Protein AF-A0A5B0KML5-F1 (afdb_monomer_lite)

Radius of gyration: 20.7 Å; chains: 1; bounding box: 54×47×55 Å

Organism: NCBI:txid2970906

Structure (mmCIF, N/CA/C/O backbone):
data_AF-A0A5B0KML5-F1
#
_entry.id   AF-A0A5B0KML5-F1
#
loop_
_atom_site.group_PDB
_atom_site.id
_atom_site.type_symbol
_atom_site.label_atom_id
_atom_site.label_alt_id
_atom_site.label_comp_id
_atom_site.label_asym_id
_atom_site.label_entity_id
_atom_site.label_seq_id
_atom_site.pdbx_PDB_ins_code
_atom_site.Cartn_x
_atom_site.Cartn_y
_atom_site.Cartn_z
_atom_site.occupancy
_atom_site.B_iso_or_equiv
_atom_site.auth_seq_id
_atom_site.auth_comp_id
_atom_site.auth_asym_id
_atom_site.auth_atom_id
_atom_site.pdbx_PDB_model_num
ATOM 1 N N . MET A 1 1 ? -20.543 -24.651 23.761 1.00 37.28 1 MET A N 1
ATOM 2 C CA . MET A 1 1 ? -19.875 -23.342 23.926 1.00 37.28 1 MET A CA 1
ATOM 3 C C . MET A 1 1 ? -19.130 -23.051 22.636 1.00 37.28 1 MET A C 1
ATOM 5 O O . MET A 1 1 ? -18.235 -23.812 22.298 1.00 37.28 1 MET A O 1
ATOM 9 N N . ALA A 1 2 ? -19.568 -22.057 21.861 1.00 40.53 2 ALA A N 1
ATOM 10 C CA . ALA A 1 2 ? -18.902 -21.691 20.613 1.00 40.53 2 ALA A CA 1
ATOM 11 C C . ALA A 1 2 ? -17.553 -21.029 20.936 1.00 40.53 2 ALA A C 1
ATOM 13 O O . ALA A 1 2 ? -17.495 -20.119 21.763 1.00 40.53 2 ALA A O 1
ATOM 14 N N . HIS A 1 3 ? -16.467 -21.515 20.333 1.00 40.78 3 HIS A N 1
ATOM 15 C CA . HIS A 1 3 ? -15.157 -20.874 20.441 1.00 40.78 3 HIS A CA 1
ATOM 16 C C . HIS A 1 3 ? -15.230 -19.448 19.874 1.00 40.78 3 HIS A C 1
ATOM 18 O O . HIS A 1 3 ? -15.870 -19.264 18.837 1.00 40.78 3 HIS A O 1
ATOM 24 N N . PRO A 1 4 ? -14.571 -18.446 20.489 1.00 51.06 4 PRO A N 1
ATOM 25 C CA . PRO A 1 4 ? -14.492 -17.124 19.887 1.00 51.06 4 PRO A CA 1
ATOM 26 C C . PRO A 1 4 ? -13.770 -17.253 18.544 1.00 51.06 4 PRO A C 1
ATOM 28 O O . PRO A 1 4 ? -12.600 -17.644 18.482 1.00 51.06 4 PRO A O 1
ATOM 31 N N . SER A 1 5 ? -14.492 -16.970 17.461 1.00 60.72 5 SER A N 1
ATOM 32 C CA . SER A 1 5 ? -13.927 -16.866 16.122 1.00 60.72 5 SER A CA 1
ATOM 33 C C . SER A 1 5 ? -12.785 -15.854 16.158 1.00 60.72 5 SER A C 1
ATOM 35 O O . SER A 1 5 ? -12.949 -14.735 16.649 1.00 60.72 5 SER A O 1
ATOM 37 N N . LYS A 1 6 ? -11.604 -16.249 15.673 1.00 71.31 6 LYS A N 1
ATOM 38 C CA . LYS A 1 6 ? -10.467 -15.332 15.540 1.00 71.31 6 LYS A CA 1
ATOM 39 C C . LYS A 1 6 ? -10.896 -14.131 14.690 1.00 71.31 6 LYS A C 1
ATOM 41 O O . LYS A 1 6 ? -11.490 -14.323 13.633 1.00 71.31 6 LYS A O 1
ATOM 46 N N . ILE A 1 7 ? -10.570 -12.921 15.148 1.00 73.94 7 ILE A N 1
ATOM 47 C CA . ILE A 1 7 ? -10.765 -11.675 14.390 1.00 73.94 7 ILE A CA 1
ATOM 48 C C . ILE A 1 7 ? -10.106 -11.832 13.012 1.00 73.94 7 ILE A C 1
ATOM 50 O O . ILE A 1 7 ? -8.950 -12.265 12.930 1.00 73.94 7 ILE A O 1
ATOM 54 N N . SER A 1 8 ? -10.820 -11.486 11.940 1.00 82.12 8 SER A N 1
ATOM 55 C CA . SER A 1 8 ? -10.286 -11.571 10.578 1.00 82.12 8 SER A CA 1
ATOM 56 C C . SER A 1 8 ? -9.145 -10.566 10.358 1.00 82.12 8 SER A C 1
ATOM 58 O O . SER A 1 8 ? -9.008 -9.567 11.073 1.00 82.12 8 SER A O 1
ATOM 60 N N . ALA A 1 9 ? -8.300 -10.801 9.349 1.00 78.44 9 ALA A N 1
ATOM 61 C CA . ALA A 1 9 ? -7.219 -9.869 9.015 1.00 78.44 9 ALA A CA 1
ATOM 62 C C . ALA A 1 9 ? -7.751 -8.465 8.668 1.00 78.44 9 ALA A C 1
ATOM 64 O O . ALA A 1 9 ? -7.142 -7.463 9.043 1.00 78.44 9 ALA A O 1
ATOM 65 N N . GLU A 1 10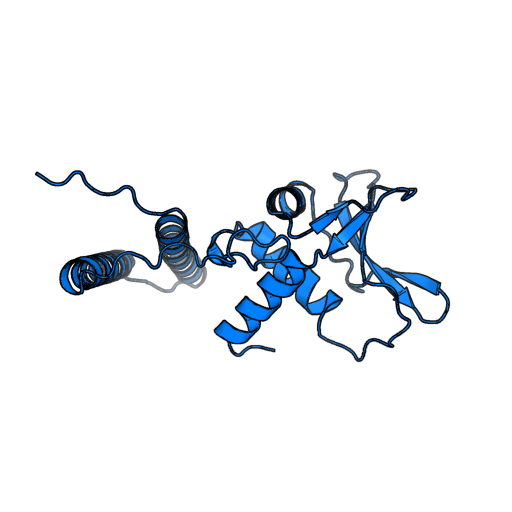 ? -8.908 -8.397 8.011 1.00 79.56 10 GLU A N 1
ATOM 66 C CA . GLU A 1 10 ? -9.571 -7.150 7.625 1.00 79.56 10 GLU A CA 1
ATOM 67 C C . GLU A 1 10 ? -10.144 -6.410 8.832 1.00 79.56 10 GLU A C 1
ATOM 69 O O . GLU A 1 10 ? -9.898 -5.215 8.993 1.00 79.56 10 GLU A O 1
ATOM 74 N N . GLN A 1 11 ? -10.814 -7.122 9.742 1.00 78.81 11 GLN A N 1
ATOM 75 C CA . GLN A 1 11 ? -11.299 -6.550 10.999 1.00 78.81 11 GLN A CA 1
ATOM 76 C C . GLN A 1 11 ? -10.138 -6.025 11.849 1.00 78.81 11 GLN A C 1
ATOM 78 O O . GLN A 1 11 ? -10.197 -4.922 12.395 1.00 78.81 11 GLN A O 1
ATOM 83 N N . SER A 1 12 ? -9.035 -6.776 11.920 1.00 81.50 12 SER A N 1
ATOM 84 C CA . SER A 1 12 ? -7.830 -6.323 12.613 1.00 81.50 12 SER A CA 1
ATOM 85 C C . SER A 1 12 ? -7.212 -5.089 11.946 1.00 81.50 12 SER A C 1
ATOM 87 O O . SER A 1 12 ? -6.737 -4.194 12.650 1.00 81.50 12 SER A O 1
ATOM 89 N N . ALA A 1 13 ? -7.212 -5.013 10.614 1.00 81.38 13 ALA A N 1
ATOM 90 C CA . ALA A 1 13 ? -6.727 -3.850 9.879 1.00 81.38 13 ALA A CA 1
ATOM 91 C C . ALA A 1 13 ? -7.602 -2.611 10.128 1.00 81.38 13 ALA A C 1
ATOM 93 O O . ALA A 1 13 ? -7.061 -1.559 10.472 1.00 81.38 13 ALA A O 1
ATOM 94 N N . ALA A 1 14 ? -8.927 -2.749 10.058 1.00 82.94 14 ALA A N 1
ATOM 95 C CA . ALA A 1 14 ? -9.876 -1.679 10.363 1.00 82.94 14 ALA A CA 1
ATOM 96 C C . ALA A 1 14 ? -9.708 -1.159 11.799 1.00 82.94 14 ALA A C 1
ATOM 98 O O . ALA A 1 14 ? -9.597 0.047 12.019 1.00 82.94 14 ALA A O 1
ATOM 99 N N . PHE A 1 15 ? -9.581 -2.062 12.777 1.00 85.12 15 PHE A N 1
ATOM 100 C CA . PHE A 1 15 ? -9.329 -1.688 14.169 1.00 85.12 15 PHE A CA 1
ATOM 101 C C . PHE A 1 15 ? -8.033 -0.877 14.332 1.00 85.12 15 PHE A C 1
ATOM 103 O O . PHE A 1 15 ? -7.997 0.124 15.050 1.00 85.12 15 PHE A O 1
ATOM 110 N N . ARG A 1 16 ? -6.959 -1.275 13.637 1.00 86.00 16 ARG A N 1
ATOM 111 C CA . ARG A 1 16 ? -5.680 -0.547 13.666 1.00 86.00 16 ARG A CA 1
ATOM 112 C C . ARG A 1 16 ? -5.784 0.848 13.053 1.00 86.00 16 ARG A C 1
ATOM 114 O O . ARG A 1 16 ? -5.071 1.732 13.521 1.00 86.00 16 ARG A O 1
ATOM 121 N N . GLU A 1 17 ? -6.619 1.057 12.037 1.00 86.25 17 GLU A N 1
ATOM 122 C CA . GLU A 1 17 ? -6.845 2.399 11.483 1.00 86.25 17 GLU A CA 1
ATOM 123 C C . GLU A 1 17 ? -7.571 3.308 12.469 1.00 86.25 17 GLU A C 1
ATOM 125 O O . GLU A 1 17 ? -7.094 4.410 12.719 1.00 86.25 17 GLU A O 1
ATOM 130 N N . ILE A 1 18 ? -8.627 2.820 13.127 1.00 87.56 18 ILE A N 1
ATOM 131 C CA . ILE A 1 18 ? -9.330 3.585 14.171 1.00 87.56 18 ILE A CA 1
ATOM 132 C C . ILE A 1 18 ? -8.354 3.986 15.286 1.00 87.56 18 ILE A C 1
ATOM 134 O O . ILE A 1 18 ? -8.312 5.139 15.713 1.00 87.56 18 ILE A O 1
ATOM 138 N N . ALA A 1 19 ? -7.514 3.050 15.738 1.00 87.75 19 ALA A N 1
ATOM 139 C CA . ALA A 1 19 ? -6.506 3.337 16.754 1.00 87.75 19 ALA A CA 1
ATOM 140 C C . ALA A 1 19 ? -5.486 4.395 16.290 1.00 87.75 19 ALA A C 1
ATOM 142 O O . ALA A 1 19 ? -5.094 5.264 17.072 1.00 87.75 19 ALA A O 1
ATOM 143 N N . ARG A 1 20 ? -5.049 4.342 15.024 1.00 86.44 20 ARG A N 1
ATOM 144 C CA . ARG A 1 20 ? -4.134 5.341 14.454 1.00 86.44 20 ARG A CA 1
ATOM 145 C C . ARG A 1 20 ? -4.774 6.712 14.367 1.00 86.44 20 ARG A C 1
ATOM 147 O O . ARG A 1 20 ? -4.122 7.672 14.764 1.00 86.44 20 ARG A O 1
ATOM 154 N N . GLU A 1 21 ? -6.006 6.793 13.881 1.00 88.69 21 GLU A N 1
ATOM 155 C CA . GLU A 1 21 ? -6.756 8.042 13.769 1.00 88.69 21 GLU A CA 1
ATOM 156 C C . GLU A 1 21 ? -6.867 8.715 15.138 1.00 88.69 21 GLU A C 1
ATOM 158 O O . GLU A 1 21 ? -6.429 9.850 15.297 1.00 88.69 21 GLU A O 1
ATOM 163 N N . LEU A 1 22 ? -7.298 7.972 16.165 1.00 89.75 22 LEU A N 1
ATOM 164 C CA . LEU A 1 22 ? -7.383 8.474 17.539 1.00 89.75 22 LEU A CA 1
ATOM 165 C C . LEU A 1 22 ? -6.056 9.076 18.025 1.00 89.75 22 LEU A C 1
ATOM 167 O O . LEU A 1 22 ? -6.030 10.196 18.538 1.00 89.75 22 LEU A O 1
ATOM 171 N N . VAL A 1 23 ? -4.944 8.353 17.852 1.00 89.50 23 VAL A N 1
ATOM 172 C CA . VAL A 1 23 ? -3.614 8.815 18.284 1.00 89.50 23 VAL A CA 1
ATOM 173 C C . VAL A 1 23 ? -3.130 10.009 17.458 1.00 89.50 23 VAL A C 1
ATOM 175 O O . VAL A 1 23 ? -2.500 10.916 18.003 1.00 89.50 23 VAL A O 1
ATOM 178 N N . GLN A 1 24 ? -3.388 10.029 16.149 1.00 88.56 24 GLN A N 1
ATOM 179 C CA . GLN A 1 24 ? -3.019 11.150 15.286 1.00 88.56 24 GLN A CA 1
ATOM 180 C C . GLN A 1 24 ? -3.793 12.414 15.660 1.00 88.56 24 GLN A C 1
ATOM 182 O O . GLN A 1 24 ? -3.176 13.471 15.805 1.00 88.56 24 GLN A O 1
ATOM 187 N N . THR A 1 25 ? -5.104 12.305 15.878 1.00 88.25 25 THR A N 1
ATOM 188 C CA . THR A 1 25 ? -5.952 13.419 16.308 1.00 88.25 25 THR A CA 1
ATOM 189 C C . THR A 1 25 ? -5.506 13.964 17.665 1.00 88.25 25 THR A C 1
ATOM 191 O O . THR A 1 25 ? -5.346 15.176 17.794 1.00 88.25 25 THR A O 1
ATOM 194 N N . ASP A 1 26 ? -5.211 13.101 18.646 1.00 89.00 26 ASP A N 1
ATOM 195 C CA . ASP A 1 26 ? -4.697 13.524 19.960 1.00 89.00 26 ASP A CA 1
ATOM 196 C C . ASP A 1 26 ? -3.349 14.249 19.839 1.00 89.00 26 ASP A C 1
ATOM 198 O O . ASP A 1 26 ? -3.189 15.360 20.351 1.00 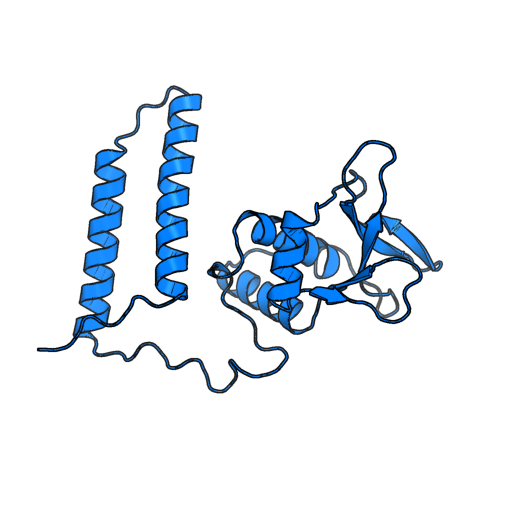89.00 26 ASP A O 1
ATOM 202 N N . ARG A 1 27 ? -2.394 13.690 19.083 1.00 88.19 27 ARG A N 1
ATOM 203 C CA . ARG A 1 27 ? -1.095 14.342 18.835 1.00 88.19 27 ARG A CA 1
ATOM 204 C C . ARG A 1 27 ? -1.254 15.701 18.161 1.00 88.19 27 ARG A C 1
ATOM 206 O O . ARG A 1 27 ? -0.576 16.654 18.545 1.00 88.19 27 ARG A O 1
ATOM 213 N N . TRP A 1 28 ? -2.126 15.795 17.159 1.00 89.94 28 TRP A N 1
ATOM 214 C CA . TRP A 1 28 ? -2.394 17.041 16.450 1.00 89.94 28 TRP A CA 1
ATOM 215 C C . TRP A 1 28 ? -3.040 18.078 17.373 1.00 89.94 28 TRP A C 1
ATOM 217 O O . TRP A 1 28 ? -2.603 19.226 17.396 1.00 89.94 28 TRP A O 1
ATOM 227 N N . ASN A 1 29 ? -4.020 17.686 18.187 1.00 89.25 29 ASN A N 1
ATOM 228 C CA . ASN A 1 29 ? -4.672 18.586 19.135 1.00 89.25 29 ASN A CA 1
ATOM 229 C C . ASN A 1 29 ? -3.691 19.116 20.184 1.00 89.25 29 ASN A C 1
ATOM 231 O O . ASN A 1 29 ? -3.601 20.331 20.356 1.00 89.25 29 ASN A O 1
ATOM 235 N N . ARG A 1 30 ? -2.865 18.246 20.781 1.00 86.69 30 ARG A N 1
ATOM 236 C CA . ARG A 1 30 ? -1.812 18.660 21.725 1.00 86.69 30 ARG A CA 1
ATOM 237 C C . ARG A 1 30 ? -0.823 19.634 21.099 1.00 86.69 30 ARG A C 1
ATOM 239 O O . ARG A 1 30 ? -0.505 20.651 21.707 1.00 86.69 30 ARG A O 1
ATOM 246 N N . LYS A 1 31 ? -0.369 19.358 19.871 1.00 90.31 31 LYS A N 1
ATOM 247 C CA . LYS A 1 31 ? 0.544 20.247 19.136 1.00 90.31 31 LYS A CA 1
ATOM 248 C C . LYS A 1 31 ? -0.058 21.638 18.911 1.00 90.31 31 LYS A C 1
ATOM 250 O O . LYS A 1 31 ? 0.675 22.618 18.917 1.00 90.31 31 LYS A O 1
ATOM 255 N N . ASN A 1 32 ? -1.373 21.721 18.726 1.00 91.62 32 ASN A N 1
ATOM 256 C CA . ASN A 1 32 ? -2.088 22.971 18.471 1.00 91.62 32 ASN A CA 1
ATOM 257 C C . ASN A 1 32 ? -2.735 23.576 19.732 1.00 91.62 32 ASN A C 1
ATOM 259 O O . ASN A 1 32 ? -3.612 24.428 19.610 1.00 91.62 32 ASN A O 1
ATOM 263 N N . GLY A 1 33 ? -2.352 23.125 20.934 1.00 87.75 33 GLY A N 1
ATOM 264 C CA . GLY A 1 33 ? -2.877 23.648 22.201 1.00 87.75 33 GLY A CA 1
ATOM 265 C C . GLY A 1 33 ? -4.370 23.384 22.434 1.00 87.75 33 GLY A C 1
ATOM 266 O O . GLY A 1 33 ? -4.979 24.012 23.296 1.00 87.75 33 GLY A O 1
ATOM 267 N N . LYS A 1 34 ? -4.979 22.472 21.671 1.00 86.81 34 LYS A N 1
ATOM 268 C CA . LYS A 1 34 ? -6.383 22.088 21.827 1.00 86.81 34 LYS A CA 1
ATOM 269 C C . LYS A 1 34 ? -6.490 20.968 22.850 1.00 86.81 34 LYS A C 1
ATOM 271 O O . LYS A 1 34 ? -5.810 19.949 22.737 1.00 86.81 34 LYS A O 1
ATOM 276 N N . ASN A 1 35 ? -7.379 21.142 23.823 1.00 79.06 35 ASN A N 1
ATOM 277 C CA . ASN A 1 35 ? -7.733 20.067 24.738 1.00 79.06 35 ASN A CA 1
ATOM 278 C C . ASN A 1 35 ? -8.735 19.125 24.054 1.00 79.06 35 ASN A C 1
ATOM 280 O O . ASN A 1 35 ? -9.722 19.584 23.478 1.00 79.06 35 ASN A O 1
ATOM 284 N N . GLN A 1 36 ? -8.480 17.820 24.107 1.00 78.31 36 GLN A N 1
ATOM 285 C CA . GLN A 1 36 ? -9.371 16.795 23.572 1.00 78.31 36 GLN A CA 1
ATOM 286 C C . GLN A 1 36 ? -9.732 15.808 24.677 1.00 78.31 36 GLN A C 1
ATOM 288 O O . GLN A 1 36 ? -8.862 15.305 25.385 1.00 78.31 36 GLN A O 1
ATOM 293 N N . ASP A 1 37 ? -11.013 15.450 24.752 1.00 87.19 37 ASP A N 1
ATOM 294 C CA . ASP A 1 37 ? -11.473 14.297 25.524 1.00 87.19 37 ASP A CA 1
ATOM 295 C C . ASP A 1 37 ? -11.084 12.987 24.811 1.00 87.19 37 ASP A C 1
ATOM 297 O O . ASP A 1 37 ? -11.868 12.371 24.078 1.00 87.19 37 ASP A O 1
ATOM 301 N N . PHE A 1 38 ? -9.819 12.595 24.974 1.00 87.19 38 PHE A N 1
ATOM 302 C CA . PHE A 1 38 ? -9.271 11.370 24.392 1.00 87.19 38 PHE A CA 1
ATOM 303 C C . PHE A 1 38 ? -9.924 10.117 24.992 1.00 87.19 38 PHE A C 1
ATOM 305 O O . PHE A 1 38 ? -10.229 9.172 24.265 1.00 87.19 38 PHE A O 1
ATOM 312 N N . ALA A 1 39 ? -10.217 10.132 26.296 1.00 88.06 39 ALA A N 1
ATOM 313 C CA . ALA A 1 39 ? -10.893 9.031 26.978 1.00 88.06 39 ALA A CA 1
ATOM 314 C C . ALA A 1 39 ? -12.303 8.798 26.410 1.00 88.06 39 ALA A C 1
ATOM 316 O O . ALA A 1 39 ? -12.664 7.664 26.084 1.00 88.06 39 ALA A O 1
ATOM 317 N N . GLY A 1 40 ? -13.078 9.863 26.192 1.00 88.81 40 GLY A N 1
ATOM 318 C CA . GLY A 1 40 ? -14.377 9.774 25.534 1.00 88.81 40 GLY A CA 1
ATOM 319 C C . GLY A 1 40 ? -14.286 9.330 24.075 1.00 88.81 40 GLY A C 1
ATOM 320 O O . GLY A 1 40 ? -15.179 8.627 23.602 1.00 88.81 40 GLY A O 1
ATOM 321 N N . ALA A 1 41 ? -13.212 9.674 23.358 1.00 89.00 41 ALA A N 1
ATOM 322 C CA . ALA A 1 41 ? -12.981 9.186 21.997 1.00 89.00 41 ALA A CA 1
ATOM 323 C C . ALA A 1 41 ? -12.713 7.670 21.963 1.00 89.00 41 ALA A C 1
ATOM 325 O O . ALA A 1 41 ? -13.299 6.973 21.134 1.00 89.00 41 ALA A O 1
ATOM 326 N N . ILE A 1 42 ? -11.926 7.148 22.911 1.00 90.50 42 ILE A N 1
ATOM 327 C CA . ILE A 1 42 ? -11.737 5.700 23.097 1.00 90.50 42 ILE A CA 1
ATOM 328 C C . ILE A 1 42 ? -13.070 5.025 23.430 1.00 90.50 42 ILE A C 1
ATOM 330 O O . ILE A 1 42 ? -13.423 4.041 22.782 1.00 90.50 42 ILE A O 1
ATOM 334 N N . ARG A 1 43 ? -13.839 5.557 24.392 1.00 92.69 43 ARG A N 1
ATOM 335 C CA . ARG A 1 43 ? -15.149 4.996 24.769 1.00 92.69 43 ARG A CA 1
ATOM 336 C C . ARG A 1 43 ? -16.072 4.871 23.556 1.00 92.69 43 ARG A C 1
ATOM 338 O O . ARG A 1 43 ? -16.611 3.797 23.317 1.00 92.69 43 ARG A O 1
ATOM 345 N N . ARG A 1 44 ? -16.205 5.937 22.758 1.00 90.25 44 ARG A N 1
ATOM 346 C CA . ARG A 1 44 ? -17.030 5.934 21.536 1.00 90.25 44 ARG A CA 1
ATOM 347 C C . ARG A 1 44 ? -16.554 4.900 20.513 1.00 90.25 44 ARG A C 1
ATOM 349 O O . ARG A 1 44 ? -17.380 4.234 19.896 1.00 90.25 44 ARG A O 1
ATOM 356 N N . ALA A 1 45 ? -15.240 4.747 20.338 1.00 89.75 45 ALA A N 1
ATOM 357 C CA . ALA A 1 45 ? -14.683 3.738 19.438 1.00 89.75 45 ALA A CA 1
ATOM 358 C C . ALA A 1 45 ? -15.001 2.306 19.909 1.00 89.75 45 ALA A C 1
ATOM 360 O O . ALA A 1 45 ? -15.382 1.467 19.093 1.00 89.75 45 ALA A O 1
ATOM 361 N N . LEU A 1 46 ? -14.906 2.043 21.217 1.00 89.00 46 LEU A N 1
ATOM 362 C CA . LEU A 1 46 ? -15.267 0.752 21.812 1.00 89.00 46 LEU A CA 1
ATOM 363 C C . LEU A 1 46 ? -16.769 0.462 21.695 1.00 89.00 46 LEU A C 1
ATOM 365 O O . LEU A 1 46 ? -17.142 -0.640 21.301 1.00 89.00 46 LEU A O 1
ATOM 369 N N . GLU A 1 47 ? -17.628 1.445 21.973 1.00 90.06 47 GLU A N 1
ATOM 370 C CA . GLU A 1 47 ? -19.083 1.318 21.812 1.00 90.06 47 GLU A CA 1
ATOM 371 C C . GLU A 1 47 ? -19.461 0.999 20.367 1.00 90.06 47 GLU A C 1
ATOM 373 O O . GLU A 1 47 ? -20.244 0.083 20.121 1.00 90.06 47 GLU A O 1
ATOM 378 N N . LYS A 1 48 ? -18.855 1.698 19.401 1.00 86.38 48 LYS A N 1
ATOM 379 C CA . LYS A 1 48 ? -19.078 1.435 17.977 1.00 86.38 48 LYS A CA 1
ATOM 380 C C . LYS A 1 48 ? -18.656 0.015 17.592 1.00 86.38 48 LYS A C 1
ATOM 382 O O . LYS A 1 48 ? -19.412 -0.667 16.910 1.00 86.38 48 LYS A O 1
ATOM 387 N N . ALA A 1 49 ? -17.486 -0.440 18.045 1.00 84.25 49 ALA A N 1
ATOM 388 C CA . ALA A 1 49 ? -17.004 -1.796 17.775 1.00 84.25 49 ALA A CA 1
ATOM 389 C C . ALA A 1 49 ? -17.913 -2.874 18.391 1.00 84.25 49 ALA A C 1
ATOM 391 O O . ALA A 1 49 ? -18.189 -3.886 17.750 1.00 84.25 49 ALA A O 1
ATOM 392 N N . TYR A 1 50 ? -18.416 -2.642 19.606 1.00 82.88 50 TYR A N 1
ATOM 393 C CA . TYR A 1 50 ? -19.356 -3.542 20.270 1.00 82.88 50 TYR A CA 1
ATOM 394 C C . TYR A 1 50 ? -20.695 -3.632 19.531 1.00 82.88 50 TYR A C 1
ATOM 396 O O . TYR A 1 50 ? -21.200 -4.730 19.306 1.00 82.88 50 TYR A O 1
ATOM 404 N N . LEU A 1 51 ? -21.264 -2.490 19.128 1.00 84.38 51 LEU A N 1
ATOM 405 C CA . LEU A 1 51 ? -22.517 -2.455 18.371 1.00 84.38 51 LEU A CA 1
ATOM 406 C C . LEU A 1 51 ? -22.380 -3.156 17.017 1.00 84.38 51 LEU A C 1
ATOM 408 O O . LEU A 1 51 ? -23.269 -3.924 16.661 1.00 84.38 51 LEU A O 1
ATOM 412 N N . LEU A 1 52 ? -21.257 -2.951 16.321 1.00 78.38 52 LEU A N 1
ATOM 413 C CA . LEU A 1 52 ? -20.960 -3.621 15.055 1.00 78.38 52 LEU A CA 1
ATOM 414 C C . LEU A 1 52 ? -20.911 -5.147 15.234 1.00 78.38 52 LEU A C 1
ATOM 416 O O . LEU A 1 52 ? -21.651 -5.868 14.579 1.00 78.38 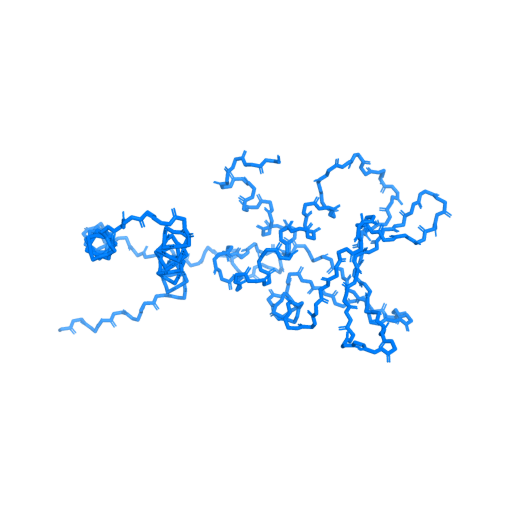52 LEU A O 1
ATOM 420 N N . GLY A 1 53 ? -20.125 -5.640 16.198 1.00 74.06 53 GLY A N 1
ATOM 421 C CA . GLY A 1 53 ? -20.032 -7.081 16.459 1.00 74.06 53 GLY A CA 1
ATOM 422 C C . GLY A 1 53 ? -21.351 -7.702 16.936 1.00 74.06 53 GLY A C 1
ATOM 423 O O . GLY A 1 53 ? -21.629 -8.869 16.665 1.00 74.06 53 GLY A O 1
ATOM 424 N N . ARG A 1 54 ? -22.196 -6.926 17.627 1.00 77.00 54 ARG A N 1
ATOM 425 C CA . ARG A 1 54 ? -23.541 -7.360 18.020 1.00 77.00 54 ARG A CA 1
ATOM 426 C C . ARG A 1 54 ? -24.486 -7.450 16.820 1.00 77.00 54 ARG A C 1
ATOM 428 O O . ARG A 1 54 ? -25.276 -8.387 16.783 1.00 77.00 54 ARG A O 1
ATOM 435 N N . GLN A 1 55 ? -24.427 -6.505 15.881 1.00 74.75 55 GLN A N 1
ATOM 436 C CA . GLN A 1 55 ? -25.196 -6.560 14.632 1.00 74.75 55 GLN A CA 1
ATOM 437 C C . GLN A 1 55 ? -24.781 -7.774 13.796 1.00 74.75 55 GLN A C 1
ATOM 439 O O . GLN A 1 55 ? -25.638 -8.587 13.465 1.00 74.75 55 GLN A O 1
ATOM 444 N N . ASP A 1 56 ? -23.475 -7.989 13.611 1.00 68.00 56 ASP A N 1
ATOM 445 C CA . ASP A 1 56 ? -22.935 -9.147 12.884 1.00 68.00 56 ASP A CA 1
ATOM 446 C C . ASP A 1 56 ? -23.407 -10.487 13.490 1.00 68.00 56 ASP A C 1
ATOM 448 O O . ASP A 1 56 ? -23.734 -11.434 12.775 1.00 68.00 56 ASP A O 1
ATOM 452 N N . SER A 1 57 ? -23.494 -10.568 14.824 1.00 67.62 57 SER A N 1
ATOM 453 C CA . SER A 1 57 ? -23.988 -11.759 15.529 1.00 67.62 57 SER A CA 1
ATOM 454 C C . SER A 1 57 ? -25.508 -11.956 15.447 1.00 67.62 57 SER A C 1
ATOM 456 O O . SER A 1 57 ? -25.962 -13.086 15.629 1.00 67.62 57 SER A O 1
ATOM 458 N N . LEU A 1 58 ? -26.293 -10.891 15.259 1.00 66.69 58 LEU A N 1
ATOM 459 C CA . LEU A 1 58 ? -27.760 -10.941 15.195 1.00 66.69 58 LEU A CA 1
ATOM 460 C C . LEU A 1 58 ? -28.256 -11.230 13.781 1.00 66.69 58 LEU A C 1
ATOM 462 O O . LEU A 1 58 ? -29.194 -12.007 13.618 1.00 66.69 58 LEU A O 1
ATOM 466 N N . ASP A 1 59 ? -27.602 -10.654 12.777 1.00 63.66 59 ASP A N 1
ATOM 467 C CA . ASP A 1 59 ? -27.966 -10.847 11.375 1.00 63.66 59 ASP A CA 1
ATOM 468 C C . ASP A 1 59 ? -27.586 -12.242 10.868 1.00 63.66 59 ASP A C 1
ATOM 470 O O . ASP A 1 59 ? -27.970 -12.624 9.764 1.00 63.66 59 ASP A O 1
ATOM 474 N N . GLY A 1 60 ? -26.821 -13.014 11.654 1.00 51.38 60 GLY A N 1
ATOM 475 C CA . GLY A 1 60 ? -26.379 -14.364 11.303 1.00 51.38 60 GLY A CA 1
ATOM 476 C C . GLY A 1 60 ? -25.578 -14.415 10.004 1.00 51.38 60 GLY A C 1
ATOM 477 O O . GLY A 1 60 ? -25.306 -15.511 9.517 1.00 51.38 60 GLY A O 1
ATOM 478 N N . SER A 1 61 ? -25.224 -13.250 9.446 1.00 48.47 61 SER A N 1
ATOM 479 C CA . SER A 1 61 ? -24.522 -13.121 8.185 1.00 48.47 61 SER A CA 1
ATOM 480 C C . SER A 1 61 ? -23.180 -13.805 8.367 1.00 48.47 61 SER A C 1
ATOM 482 O O . SER A 1 61 ? -22.333 -13.307 9.118 1.00 48.47 61 SER A O 1
ATOM 484 N N . PRO A 1 62 ? -22.952 -14.954 7.706 1.00 49.62 62 PRO A N 1
ATOM 485 C CA . PRO A 1 62 ? -21.595 -15.414 7.524 1.00 49.62 62 PRO A CA 1
ATOM 486 C C . PRO A 1 62 ? -20.876 -14.228 6.896 1.00 49.62 62 PRO A C 1
ATOM 488 O O . PRO A 1 62 ? -21.390 -13.657 5.929 1.00 49.62 62 PRO A O 1
ATOM 491 N N . HIS A 1 63 ? -19.730 -13.826 7.455 1.00 50.78 63 HIS A N 1
ATOM 492 C CA . HIS A 1 63 ? -18.818 -12.953 6.722 1.00 50.78 63 HIS A CA 1
ATOM 493 C C . HIS A 1 63 ? -18.812 -13.438 5.277 1.00 50.78 63 HIS A C 1
ATOM 495 O O . HIS A 1 63 ? -18.632 -14.653 5.108 1.00 50.78 63 HIS A O 1
ATOM 501 N N . PRO A 1 64 ? -19.085 -12.568 4.281 1.00 47.03 64 PRO A N 1
ATOM 502 C CA . PRO A 1 64 ? -19.124 -13.008 2.902 1.00 47.03 64 PRO A CA 1
ATOM 503 C C . PRO A 1 64 ? -17.842 -13.795 2.689 1.00 47.03 64 PRO A C 1
ATOM 505 O O . PRO A 1 64 ? -16.742 -13.280 2.918 1.00 47.03 64 PRO A O 1
ATOM 508 N N . ALA A 1 65 ? -17.998 -15.094 2.410 1.00 45.72 65 ALA A N 1
ATOM 509 C CA . ALA A 1 65 ? -16.865 -15.921 2.054 1.00 45.72 65 ALA A CA 1
ATOM 510 C C . ALA A 1 65 ? -16.130 -15.144 0.958 1.00 45.72 65 ALA A C 1
ATOM 512 O O . ALA A 1 65 ? -16.821 -14.545 0.123 1.00 45.72 65 ALA A O 1
ATOM 513 N N . PRO A 1 66 ? -14.784 -15.068 0.997 1.00 48.19 66 PRO A N 1
ATOM 514 C CA . PRO A 1 66 ? -14.041 -14.326 -0.012 1.00 48.19 66 PRO A CA 1
ATOM 515 C C . PRO A 1 66 ? -14.621 -14.709 -1.366 1.00 48.19 66 PRO A C 1
ATOM 517 O O . PRO A 1 66 ? -14.734 -15.905 -1.652 1.00 48.19 66 PRO A O 1
ATOM 520 N N . GLU A 1 67 ? -15.110 -13.706 -2.106 1.00 49.69 67 GLU A N 1
ATOM 521 C CA . GLU A 1 67 ? -15.802 -13.925 -3.374 1.00 49.69 67 GLU A CA 1
ATOM 522 C C . GLU A 1 67 ? -15.011 -14.955 -4.190 1.00 49.69 67 GLU A C 1
ATOM 524 O O . GLU A 1 67 ? -13.779 -14.923 -4.150 1.00 49.69 67 GLU A O 1
ATOM 529 N N . PRO A 1 68 ? -15.649 -15.864 -4.944 1.00 50.44 68 PRO A N 1
ATOM 530 C CA . PRO A 1 68 ? -14.946 -16.915 -5.691 1.00 50.44 68 PRO A CA 1
ATOM 531 C C . PRO A 1 68 ? -13.825 -16.380 -6.610 1.00 50.44 68 PRO A C 1
ATOM 533 O O . PRO A 1 68 ? -12.904 -17.112 -6.967 1.00 50.44 68 PRO A O 1
ATOM 536 N N . ASN A 1 69 ? -13.846 -15.079 -6.916 1.00 49.41 69 ASN A N 1
ATOM 537 C CA . ASN A 1 69 ? -12.840 -14.361 -7.690 1.00 49.41 69 ASN A CA 1
ATOM 538 C C . ASN A 1 69 ? -11.660 -13.797 -6.872 1.00 49.41 69 ASN A C 1
ATOM 540 O O . ASN A 1 69 ? -10.737 -13.261 -7.474 1.00 49.41 69 ASN A O 1
ATOM 544 N N . ALA A 1 70 ? -11.624 -13.925 -5.541 1.00 50.44 70 ALA A N 1
ATOM 545 C CA . ALA A 1 70 ? -10.543 -13.435 -4.670 1.00 50.44 70 ALA A CA 1
ATOM 546 C C . ALA A 1 70 ? -9.176 -14.090 -4.961 1.00 50.44 70 ALA A C 1
ATOM 548 O O . ALA A 1 70 ? -8.133 -13.569 -4.563 1.00 50.44 70 ALA A O 1
ATOM 549 N N . HIS A 1 71 ? -9.179 -15.218 -5.678 1.00 53.31 71 HIS A N 1
ATOM 550 C CA . HIS A 1 71 ? -7.984 -15.922 -6.145 1.00 53.31 71 HIS A CA 1
ATOM 551 C C . HIS A 1 71 ? -7.648 -15.669 -7.620 1.00 53.31 71 HIS A C 1
ATOM 553 O O . HIS A 1 71 ? -6.667 -16.224 -8.117 1.00 53.31 71 HIS A O 1
ATOM 559 N N . ALA A 1 72 ? -8.419 -14.842 -8.337 1.00 65.50 72 ALA A N 1
ATOM 560 C CA . ALA A 1 72 ? -8.051 -14.462 -9.693 1.00 65.50 72 ALA A CA 1
ATOM 561 C C . ALA A 1 72 ? -6.717 -13.685 -9.662 1.00 65.50 72 ALA A C 1
ATOM 563 O O . ALA A 1 72 ? -6.507 -12.858 -8.771 1.00 65.50 72 ALA A O 1
ATOM 564 N N . PRO A 1 73 ? -5.808 -13.897 -10.631 1.00 66.25 73 PRO A N 1
ATOM 565 C CA . PRO A 1 73 ? -4.460 -13.316 -10.607 1.00 66.25 73 PRO A CA 1
ATOM 566 C C . PRO A 1 73 ? -4.435 -11.776 -10.549 1.00 66.25 73 PRO A C 1
ATOM 568 O O . PRO A 1 73 ? -3.457 -11.199 -10.083 1.00 66.25 73 PRO A O 1
ATOM 571 N N . ASN A 1 74 ? -5.527 -11.114 -10.951 1.00 75.62 74 ASN A N 1
ATOM 572 C CA . ASN A 1 74 ? -5.700 -9.659 -10.889 1.00 75.62 74 ASN A CA 1
ATOM 573 C C . ASN A 1 74 ? -6.825 -9.208 -9.942 1.00 75.62 74 ASN A C 1
ATOM 575 O O . ASN A 1 74 ? -7.287 -8.073 -10.047 1.00 75.62 74 ASN A O 1
ATOM 579 N N . ALA A 1 75 ? -7.284 -10.074 -9.034 1.00 84.25 75 ALA A N 1
ATOM 580 C CA . ALA A 1 75 ? -8.313 -9.716 -8.066 1.00 84.25 75 ALA A CA 1
ATOM 581 C C . ALA A 1 75 ? -7.826 -8.559 -7.179 1.00 84.25 75 ALA A C 1
ATOM 583 O O . ALA A 1 75 ? -6.731 -8.658 -6.607 1.00 84.25 75 ALA A O 1
ATOM 584 N N . PRO A 1 76 ? -8.597 -7.465 -7.059 1.00 87.81 76 PRO A N 1
ATOM 585 C CA . PRO A 1 76 ? -8.203 -6.351 -6.217 1.00 87.81 76 PRO A CA 1
ATOM 586 C C . PRO A 1 76 ? -8.150 -6.793 -4.751 1.00 87.81 76 PRO A C 1
ATOM 588 O O . PRO A 1 76 ? -8.873 -7.694 -4.325 1.00 87.81 76 PRO A O 1
ATOM 591 N N . MET A 1 77 ? -7.255 -6.185 -3.975 1.00 89.94 77 MET A N 1
ATOM 592 C CA . MET A 1 77 ? -7.142 -6.480 -2.549 1.00 89.94 77 MET A CA 1
ATOM 593 C C . MET A 1 77 ? -7.765 -5.380 -1.698 1.00 89.94 77 MET A C 1
ATOM 595 O O . MET A 1 77 ? -7.740 -4.208 -2.065 1.00 89.94 77 MET A O 1
ATOM 599 N N . ASN A 1 78 ? -8.229 -5.743 -0.504 1.00 89.38 78 ASN A N 1
ATOM 600 C CA . ASN A 1 78 ? -8.728 -4.766 0.453 1.00 89.38 78 ASN A CA 1
ATOM 601 C C . ASN A 1 78 ? -7.644 -3.723 0.786 1.00 89.38 78 ASN A C 1
ATOM 603 O O . ASN A 1 78 ? -6.553 -4.056 1.266 1.00 89.38 78 ASN A O 1
ATOM 607 N N . TRP A 1 79 ? -7.966 -2.448 0.552 1.00 91.06 79 TRP A N 1
ATOM 608 C CA . TRP A 1 79 ? -7.070 -1.302 0.726 1.00 91.06 79 TRP A CA 1
ATOM 60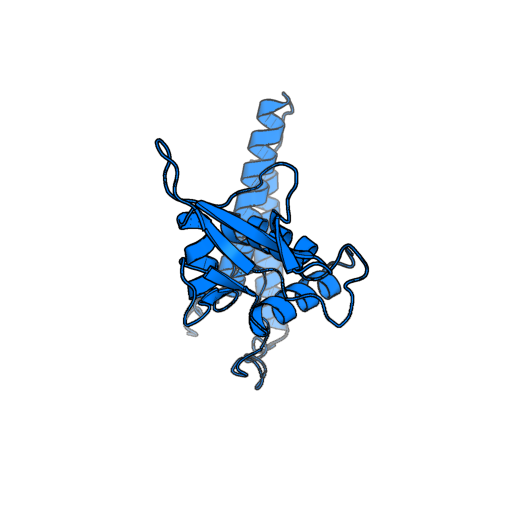9 C C . TRP A 1 79 ? -6.447 -1.226 2.128 1.00 91.06 79 TRP A C 1
ATOM 611 O O . TRP A 1 79 ? -5.286 -0.832 2.296 1.00 91.06 79 TRP A O 1
ATOM 621 N N . LEU A 1 80 ? -7.192 -1.654 3.152 1.00 89.06 80 LEU A N 1
ATOM 622 C CA . LEU A 1 80 ? -6.757 -1.619 4.548 1.00 89.06 80 LEU A CA 1
ATOM 623 C C . LEU A 1 80 ? -5.643 -2.627 4.861 1.00 89.06 80 LEU A C 1
ATOM 625 O O . LEU A 1 80 ? -4.898 -2.444 5.826 1.00 89.06 80 LEU A O 1
ATOM 629 N N . LEU A 1 81 ? -5.474 -3.659 4.034 1.00 90.75 81 LEU A N 1
ATOM 630 C CA . LEU A 1 81 ? -4.404 -4.643 4.198 1.00 90.75 81 LEU A CA 1
ATOM 631 C C . LEU A 1 81 ? -3.033 -4.095 3.772 1.00 90.75 81 LEU A C 1
ATOM 633 O O . LEU A 1 81 ? -2.004 -4.610 4.212 1.00 90.75 81 LEU A O 1
ATOM 637 N N . ILE A 1 82 ? -2.993 -3.029 2.967 1.00 92.38 82 ILE A N 1
ATOM 638 C CA . ILE A 1 82 ? -1.745 -2.343 2.622 1.00 92.38 82 ILE A CA 1
ATOM 639 C C . ILE A 1 82 ? -1.275 -1.555 3.856 1.00 92.38 82 ILE A C 1
ATOM 641 O O . ILE A 1 82 ? -2.054 -0.760 4.385 1.00 92.38 82 ILE A O 1
ATOM 645 N N . PRO A 1 83 ? -0.030 -1.720 4.347 1.00 90.88 83 PRO A N 1
ATOM 646 C CA . PRO A 1 83 ? 0.440 -0.968 5.510 1.00 90.88 83 PRO A CA 1
ATOM 647 C C . PRO A 1 83 ? 0.428 0.551 5.245 1.00 90.88 83 PRO A C 1
ATOM 649 O O . PRO A 1 83 ? 0.707 0.944 4.117 1.00 90.88 83 PRO A O 1
ATOM 652 N N . PRO A 1 84 ? 0.198 1.426 6.246 1.00 87.69 84 PRO A N 1
ATOM 653 C CA . PRO A 1 84 ? -0.116 2.844 6.008 1.00 87.69 84 PRO A CA 1
ATOM 654 C C . PRO A 1 84 ? 0.912 3.604 5.168 1.00 87.69 84 PRO A C 1
ATOM 656 O O . PRO A 1 84 ? 0.568 4.244 4.184 1.00 87.69 84 PRO A O 1
ATOM 659 N N . ARG A 1 85 ? 2.198 3.491 5.514 1.00 89.94 85 ARG A N 1
ATOM 660 C CA . ARG A 1 85 ? 3.261 4.207 4.800 1.00 89.94 85 ARG A CA 1
ATOM 661 C C . ARG A 1 85 ? 3.438 3.707 3.351 1.00 89.94 85 ARG A C 1
ATOM 663 O O . ARG A 1 85 ? 3.484 4.536 2.448 1.00 89.94 85 ARG A O 1
ATOM 670 N N . PRO A 1 86 ? 3.506 2.386 3.087 1.00 94.56 86 PRO A N 1
ATOM 671 C CA . PRO A 1 86 ? 3.373 1.845 1.732 1.00 94.56 86 PRO A CA 1
ATOM 672 C C . PRO A 1 86 ? 2.084 2.255 1.013 1.00 94.56 86 PRO A C 1
ATOM 674 O O . PRO A 1 86 ? 2.137 2.534 -0.176 1.00 94.56 86 PRO A O 1
ATOM 677 N N . ARG A 1 87 ? 0.947 2.324 1.713 1.00 94.19 87 ARG A N 1
ATOM 678 C CA . ARG A 1 87 ? -0.366 2.684 1.157 1.00 94.19 87 ARG A CA 1
ATOM 679 C C . ARG A 1 87 ? -0.384 4.118 0.627 1.00 94.19 87 ARG A C 1
ATOM 681 O O . ARG A 1 87 ? -0.852 4.337 -0.483 1.00 94.19 87 ARG A O 1
ATOM 688 N N . GLU A 1 88 ? 0.174 5.073 1.369 1.00 91.19 88 GLU A N 1
ATOM 689 C CA . GLU A 1 88 ? 0.336 6.465 0.915 1.00 91.19 88 GLU A CA 1
ATOM 690 C C . GLU A 1 88 ? 1.221 6.556 -0.337 1.00 91.19 88 GLU A C 1
ATOM 692 O O . GLU A 1 88 ? 0.862 7.206 -1.320 1.00 91.19 88 GLU A O 1
ATOM 697 N N . ALA A 1 89 ? 2.363 5.861 -0.332 1.00 92.56 89 ALA A N 1
ATOM 698 C CA . ALA A 1 89 ? 3.250 5.811 -1.491 1.00 92.56 89 ALA A CA 1
ATOM 699 C C . ALA A 1 89 ? 2.567 5.168 -2.702 1.00 92.56 89 ALA A C 1
ATOM 701 O O . ALA A 1 89 ? 2.663 5.689 -3.809 1.00 92.56 89 ALA A O 1
ATOM 702 N N . PHE A 1 90 ? 1.839 4.074 -2.485 1.00 93.94 90 PHE A N 1
ATOM 703 C CA . PHE A 1 90 ? 1.102 3.366 -3.520 1.00 93.94 90 PHE A CA 1
ATOM 704 C C . PHE A 1 90 ? 0.003 4.227 -4.138 1.00 93.94 90 PHE A C 1
ATOM 706 O O . PHE A 1 90 ? -0.101 4.269 -5.359 1.00 93.94 90 PHE A O 1
ATOM 713 N N . ALA A 1 91 ? -0.758 4.965 -3.326 1.00 91.31 91 ALA A N 1
ATOM 714 C CA . ALA A 1 91 ? -1.750 5.919 -3.815 1.00 91.31 91 ALA A CA 1
ATOM 715 C C . ALA A 1 91 ? -1.110 6.992 -4.706 1.00 91.31 91 ALA A C 1
ATOM 717 O O . ALA A 1 91 ? -1.626 7.297 -5.777 1.00 91.31 91 ALA A O 1
ATOM 718 N N . CYS A 1 92 ? 0.045 7.527 -4.297 1.00 88.19 92 CYS A N 1
ATOM 719 C CA . CYS A 1 92 ? 0.782 8.503 -5.094 1.00 88.19 92 CYS A CA 1
ATOM 720 C C . CYS A 1 92 ? 1.272 7.899 -6.422 1.00 88.19 92 CYS A C 1
ATOM 722 O O . CYS A 1 92 ? 1.010 8.461 -7.484 1.00 88.19 92 CYS A O 1
ATOM 724 N N . ILE A 1 93 ? 1.898 6.718 -6.384 1.00 89.75 93 ILE A N 1
ATOM 725 C CA . ILE A 1 93 ? 2.328 5.987 -7.586 1.00 89.75 93 ILE A CA 1
ATOM 726 C C . ILE A 1 93 ? 1.137 5.754 -8.521 1.00 89.75 93 ILE A C 1
ATOM 728 O O . ILE A 1 93 ? 1.231 6.072 -9.702 1.00 89.75 93 ILE A O 1
ATOM 732 N N . CYS A 1 94 ? 0.016 5.242 -8.007 1.00 89.69 94 CYS A N 1
ATOM 733 C CA . CYS A 1 94 ? -1.169 4.933 -8.803 1.00 89.69 94 CYS A CA 1
ATOM 734 C C . CYS A 1 94 ? -1.795 6.182 -9.408 1.00 89.69 94 CYS A C 1
ATOM 736 O O . CYS A 1 94 ? -2.025 6.198 -10.611 1.00 89.69 94 CYS A O 1
ATOM 738 N N . ARG A 1 95 ? -2.014 7.241 -8.621 1.00 84.81 95 ARG A N 1
ATOM 739 C CA . ARG A 1 95 ? -2.563 8.506 -9.124 1.00 84.81 95 ARG A CA 1
ATOM 740 C C . ARG A 1 95 ? -1.744 9.011 -10.308 1.00 84.81 95 ARG A C 1
ATOM 742 O O . ARG A 1 95 ? -2.283 9.231 -11.381 1.00 84.81 95 ARG A O 1
ATOM 749 N N . TRP A 1 96 ? -0.426 9.088 -10.172 1.00 79.81 96 TRP A N 1
ATOM 750 C CA . TRP A 1 96 ? 0.408 9.611 -11.252 1.00 79.81 96 TRP A CA 1
ATOM 751 C C . TRP A 1 96 ? 0.614 8.636 -12.416 1.00 79.81 96 TRP A C 1
ATOM 753 O O . TRP A 1 96 ? 0.804 9.080 -13.546 1.00 79.81 96 TRP A O 1
ATOM 763 N N . SER A 1 97 ? 0.550 7.325 -12.167 1.00 80.75 97 SER A N 1
ATOM 764 C CA . SER A 1 97 ? 0.734 6.306 -13.210 1.00 80.75 97 SER A CA 1
ATOM 765 C C . SER A 1 97 ? -0.543 5.990 -13.993 1.00 80.75 97 SER A C 1
ATOM 767 O O . SER A 1 97 ? -0.462 5.589 -15.153 1.00 80.75 97 SER A O 1
ATOM 769 N N . LEU A 1 98 ? -1.712 6.145 -13.364 1.00 80.38 98 LEU A N 1
ATOM 770 C CA . LEU A 1 98 ? -3.018 5.743 -13.894 1.00 80.38 98 LEU A CA 1
ATOM 771 C C . LEU A 1 98 ? -3.957 6.923 -14.193 1.00 80.38 98 LEU A C 1
ATOM 773 O O . LEU A 1 98 ? -4.874 6.747 -14.991 1.00 80.38 98 LEU A O 1
ATOM 777 N N . GLY A 1 99 ? -3.790 8.098 -13.569 1.00 63.25 99 GLY A N 1
ATOM 778 C CA . GLY A 1 99 ? -4.811 9.151 -13.633 1.00 63.25 99 GLY A CA 1
ATOM 779 C C . GLY A 1 99 ? -4.344 10.553 -13.232 1.00 63.25 99 GLY A C 1
ATOM 780 O O . GLY A 1 99 ? -4.374 10.927 -12.063 1.00 63.25 99 GLY A O 1
ATOM 781 N N . GLY A 1 100 ? -4.017 11.372 -14.237 1.00 54.41 100 GLY A N 1
ATOM 782 C CA . GLY A 1 100 ? -3.840 12.821 -14.059 1.00 54.41 100 GLY A CA 1
ATOM 783 C C . GLY A 1 100 ? -3.607 13.620 -15.348 1.00 54.41 100 GLY A C 1
ATOM 784 O O . GLY A 1 100 ? -3.871 14.819 -15.382 1.00 54.41 100 GLY A O 1
ATOM 785 N N . LYS A 1 101 ? -3.155 12.981 -16.434 1.00 49.75 101 LYS A N 1
ATOM 786 C CA . LYS A 1 101 ? -3.075 13.570 -17.780 1.00 49.75 101 LYS A CA 1
ATOM 787 C C . LYS A 1 101 ? -3.509 12.543 -18.818 1.00 49.75 101 LYS A C 1
ATOM 789 O O . LYS A 1 101 ? -3.356 11.346 -18.587 1.00 49.75 101 LYS A O 1
ATOM 794 N N . VAL A 1 102 ? -4.041 13.028 -19.942 1.00 45.41 102 VAL A N 1
ATOM 795 C CA . VAL A 1 102 ? -4.272 12.231 -21.154 1.00 45.41 102 VAL A CA 1
ATOM 796 C C . VAL A 1 102 ? -2.984 11.481 -21.455 1.00 45.41 102 VAL A C 1
ATOM 798 O O . VAL A 1 102 ? -1.971 12.097 -21.781 1.00 45.41 102 VAL A O 1
ATOM 801 N N . ARG A 1 103 ? -3.012 10.167 -21.274 1.00 54.38 103 ARG A N 1
ATOM 802 C CA . ARG A 1 103 ? -1.911 9.311 -21.672 1.00 54.38 103 ARG A CA 1
ATOM 803 C C . ARG A 1 103 ? -2.116 8.971 -23.133 1.00 54.38 103 ARG A C 1
ATOM 805 O O . ARG A 1 103 ? -3.204 8.534 -23.512 1.00 54.38 103 ARG A O 1
ATOM 812 N N . PHE A 1 104 ? -1.106 9.218 -23.955 1.00 51.19 104 PHE A N 1
ATOM 813 C CA . PHE A 1 104 ? -1.190 8.820 -25.352 1.00 51.19 104 PHE A CA 1
ATOM 814 C C . PHE A 1 104 ? -1.168 7.284 -25.425 1.00 51.19 104 PHE A C 1
ATOM 816 O O . PHE A 1 104 ? -0.436 6.667 -24.647 1.00 51.19 104 PHE A O 1
ATOM 823 N N . PRO A 1 105 ? -1.953 6.653 -26.319 1.00 53.41 105 PRO A N 1
ATOM 824 C CA . PRO A 1 105 ? -2.033 5.192 -26.433 1.00 53.41 105 PRO A CA 1
ATOM 825 C C . PRO A 1 105 ? -0.669 4.494 -26.554 1.00 53.41 105 PRO A C 1
ATOM 827 O O . PRO A 1 105 ? -0.518 3.364 -26.099 1.00 53.41 105 PRO A O 1
ATOM 830 N N . ASP A 1 106 ? 0.323 5.197 -27.103 1.00 60.50 106 ASP A N 1
ATOM 831 C CA . ASP A 1 106 ? 1.659 4.673 -27.390 1.00 60.50 106 ASP A CA 1
ATOM 832 C C . ASP A 1 106 ? 2.705 4.978 -26.297 1.00 60.50 106 ASP A C 1
ATOM 834 O O . ASP A 1 106 ? 3.870 4.599 -26.434 1.00 60.50 106 ASP A O 1
ATOM 838 N N . GLU A 1 107 ? 2.339 5.673 -25.212 1.00 62.19 107 GLU A N 1
ATOM 839 C CA . GLU A 1 107 ? 3.281 5.975 -24.128 1.00 62.19 107 GLU A CA 1
ATOM 840 C C . GLU A 1 107 ? 3.483 4.758 -23.203 1.00 62.19 107 GLU A C 1
ATOM 842 O O . GLU A 1 107 ? 2.509 4.239 -22.636 1.00 62.19 107 GLU A O 1
ATOM 847 N N . PRO A 1 108 ? 4.738 4.317 -22.975 1.00 69.31 108 PRO A N 1
ATOM 848 C CA . PRO A 1 108 ? 5.055 3.243 -22.037 1.00 69.31 108 PRO A CA 1
ATOM 849 C C . PRO A 1 108 ? 4.471 3.488 -20.646 1.00 69.31 108 PRO A C 1
ATOM 851 O O . PRO A 1 108 ? 4.314 4.628 -20.205 1.00 69.31 108 PRO A O 1
ATOM 854 N N . TRP A 1 109 ? 4.148 2.405 -19.937 1.00 74.62 109 TRP A N 1
ATOM 855 C CA . TRP A 1 109 ? 3.698 2.517 -18.550 1.00 74.62 109 TRP A CA 1
ATOM 856 C C . TRP A 1 109 ? 4.816 3.106 -17.693 1.00 74.62 109 TRP A C 1
ATOM 858 O O . TRP A 1 109 ? 5.970 2.698 -17.851 1.00 74.62 109 TRP A O 1
ATOM 868 N N . PRO A 1 110 ? 4.500 4.049 -16.786 1.00 85.50 110 PRO A N 1
ATOM 869 C CA . PRO A 1 110 ? 5.467 4.485 -15.801 1.00 85.50 110 PRO A CA 1
ATOM 870 C C . PRO A 1 110 ? 6.017 3.295 -15.018 1.00 85.50 110 PRO A C 1
ATOM 872 O O . PRO A 1 110 ? 5.290 2.354 -14.690 1.00 85.50 110 PRO A O 1
ATOM 875 N N . PHE A 1 111 ? 7.305 3.354 -14.717 1.00 89.50 111 PHE A N 1
ATOM 876 C CA . PHE A 1 111 ? 8.027 2.309 -14.005 1.00 89.50 111 PHE A CA 1
ATOM 877 C C . PHE A 1 111 ? 8.830 2.924 -12.867 1.00 89.50 111 PHE A C 1
ATOM 879 O O 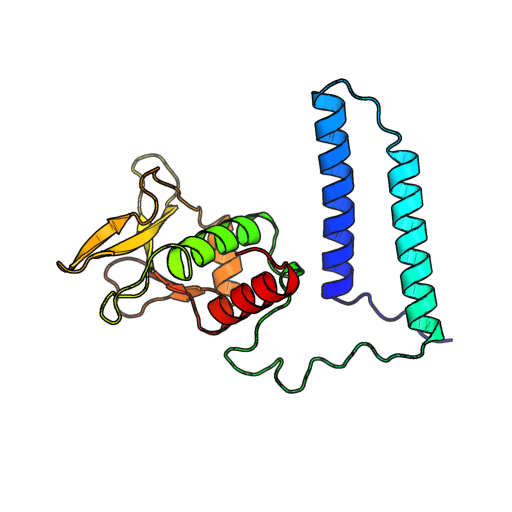. PHE A 1 111 ? 9.208 4.092 -12.907 1.00 89.50 111 PHE A O 1
ATOM 886 N N . LEU A 1 112 ? 9.077 2.150 -11.821 1.00 92.25 112 LEU A N 1
ATOM 887 C CA . LEU A 1 112 ? 9.977 2.530 -10.748 1.00 92.25 112 LEU A CA 1
ATOM 888 C C . LEU A 1 112 ? 11.362 2.015 -11.091 1.00 92.25 112 LEU A C 1
ATOM 890 O O . LEU A 1 112 ? 11.500 0.857 -11.454 1.00 92.25 112 LEU A O 1
ATOM 894 N N . GLU A 1 113 ? 12.384 2.832 -10.900 1.00 92.44 113 GLU A N 1
ATOM 895 C CA . GLU A 1 113 ? 13.774 2.402 -11.024 1.00 92.44 113 GLU A CA 1
ATOM 896 C C . GLU A 1 113 ? 14.506 2.674 -9.714 1.00 92.44 113 GLU A C 1
ATOM 898 O O . GLU A 1 113 ? 14.331 3.733 -9.090 1.00 92.44 113 GLU A O 1
ATOM 903 N N . LYS A 1 114 ? 15.326 1.713 -9.286 1.00 92.69 114 LYS A N 1
ATOM 904 C CA . LYS A 1 114 ? 16.189 1.873 -8.123 1.00 92.69 114 LYS A CA 1
ATOM 905 C C . LYS A 1 114 ? 17.382 2.753 -8.488 1.00 92.69 114 LYS A C 1
ATOM 907 O O . LYS A 1 114 ? 18.103 2.495 -9.448 1.00 92.69 114 LYS A O 1
ATOM 912 N N . ARG A 1 115 ? 17.588 3.806 -7.705 1.00 89.38 115 ARG A N 1
ATOM 913 C CA . ARG A 1 115 ? 18.705 4.740 -7.811 1.00 89.38 115 ARG A CA 1
ATOM 914 C C . ARG A 1 115 ? 19.607 4.600 -6.600 1.00 89.38 115 ARG A C 1
ATOM 916 O O . ARG A 1 115 ? 19.143 4.580 -5.455 1.00 89.38 115 ARG A O 1
ATOM 923 N N . ASP A 1 116 ? 20.901 4.563 -6.874 1.00 85.00 116 ASP A N 1
ATOM 924 C CA . ASP A 1 116 ? 21.918 4.693 -5.847 1.00 85.00 116 ASP A CA 1
ATOM 925 C C . ASP A 1 116 ? 22.082 6.158 -5.447 1.00 85.00 116 ASP A C 1
ATOM 927 O O . ASP A 1 116 ? 21.851 7.088 -6.226 1.00 85.00 116 ASP A O 1
ATOM 931 N N . ALA A 1 117 ? 22.492 6.369 -4.202 1.00 76.81 117 ALA A N 1
ATOM 932 C CA . ALA A 1 117 ? 22.879 7.674 -3.705 1.00 76.81 117 ALA A CA 1
ATOM 933 C C . ALA A 1 117 ? 24.268 7.561 -3.082 1.00 76.81 117 ALA A C 1
ATOM 935 O O . ALA A 1 117 ? 24.474 6.728 -2.206 1.00 76.81 117 ALA A O 1
ATOM 936 N N . LEU A 1 118 ? 25.191 8.447 -3.468 1.00 66.38 118 LEU A N 1
ATOM 937 C CA . LEU A 1 118 ? 26.564 8.482 -2.937 1.00 66.38 118 LEU A CA 1
ATOM 938 C C . LEU A 1 118 ? 26.633 8.506 -1.395 1.00 66.38 118 LEU A C 1
ATOM 940 O O . LEU A 1 118 ? 27.582 7.984 -0.822 1.00 66.38 118 LEU A O 1
ATOM 944 N N . TYR A 1 119 ? 25.623 9.080 -0.726 1.00 68.44 119 TYR A N 1
ATOM 945 C CA . TYR A 1 119 ? 25.588 9.256 0.735 1.00 68.44 119 TYR A CA 1
ATOM 946 C C . TYR A 1 119 ? 24.227 8.936 1.377 1.00 68.44 119 TYR A C 1
ATOM 948 O O . TYR A 1 119 ? 23.944 9.368 2.496 1.00 68.44 119 TYR A O 1
ATOM 956 N N . ARG A 1 120 ? 23.334 8.229 0.676 1.00 74.06 120 ARG A N 1
ATOM 957 C CA . ARG A 1 120 ? 22.030 7.811 1.220 1.00 74.06 120 ARG A CA 1
ATOM 958 C C . ARG A 1 120 ? 21.756 6.355 0.884 1.00 74.06 120 ARG A C 1
ATOM 960 O O . ARG A 1 120 ? 22.336 5.794 -0.037 1.00 74.06 120 ARG A O 1
ATOM 967 N N . ASN A 1 121 ? 20.820 5.765 1.620 1.00 83.06 121 ASN A N 1
ATOM 968 C CA . ASN A 1 121 ? 20.272 4.473 1.232 1.00 83.06 121 ASN A CA 1
ATOM 969 C C . ASN A 1 121 ? 19.673 4.567 -0.184 1.00 83.06 121 ASN A C 1
ATOM 971 O O . ASN A 1 121 ? 19.053 5.594 -0.494 1.00 83.06 121 ASN A O 1
ATOM 975 N N . PRO A 1 122 ? 19.807 3.509 -1.002 1.00 85.75 122 PRO A N 1
ATOM 976 C CA . PRO A 1 122 ? 19.153 3.430 -2.298 1.00 85.75 122 PRO A CA 1
ATOM 977 C C . PRO A 1 122 ? 17.657 3.722 -2.200 1.00 85.75 122 PRO A C 1
ATOM 979 O O . PRO A 1 122 ? 16.992 3.394 -1.207 1.00 85.75 122 PRO A O 1
ATOM 982 N N . TYR A 1 123 ? 17.128 4.343 -3.243 1.00 90.75 123 TYR A N 1
ATOM 983 C CA . TYR A 1 123 ? 15.749 4.797 -3.291 1.00 90.75 123 TYR A CA 1
ATOM 984 C C . TYR A 1 123 ? 15.134 4.521 -4.656 1.00 90.75 123 TYR A C 1
ATOM 986 O O . TYR A 1 123 ? 15.819 4.372 -5.658 1.00 90.75 123 TYR A O 1
ATOM 994 N N . TRP A 1 124 ? 13.817 4.443 -4.681 1.00 92.75 124 TRP A N 1
ATOM 995 C CA . TRP A 1 124 ? 13.015 4.210 -5.863 1.00 92.75 124 TRP A CA 1
ATOM 996 C C . TRP A 1 124 ? 12.440 5.529 -6.348 1.00 92.75 124 TRP A C 1
ATOM 998 O O . TRP A 1 124 ? 11.908 6.307 -5.548 1.00 92.75 124 TRP A O 1
ATOM 1008 N N . VAL A 1 125 ? 12.526 5.759 -7.652 1.00 91.50 125 VAL A N 1
ATOM 1009 C CA . VAL A 1 125 ? 11.930 6.912 -8.333 1.00 91.50 125 VAL A CA 1
ATOM 1010 C C . VAL A 1 125 ? 11.022 6.394 -9.429 1.00 91.50 125 VAL A C 1
ATOM 1012 O O . VAL A 1 125 ? 11.393 5.462 -10.138 1.00 91.50 125 VAL A O 1
ATOM 1015 N N . VAL A 1 126 ? 9.844 6.997 -9.570 1.00 89.50 126 VAL A N 1
ATOM 1016 C CA . VAL A 1 126 ? 8.957 6.695 -10.694 1.00 89.50 126 VAL A CA 1
ATOM 1017 C C . VAL A 1 126 ? 9.413 7.500 -11.904 1.00 89.50 126 VAL A C 1
ATOM 1019 O O . VAL A 1 126 ? 9.562 8.720 -11.825 1.00 89.50 126 VAL A O 1
ATOM 1022 N N . PHE A 1 127 ? 9.612 6.818 -13.020 1.00 87.94 127 PHE A N 1
ATOM 1023 C CA . PHE A 1 127 ? 9.952 7.372 -14.316 1.00 87.94 127 PHE A CA 1
ATOM 1024 C C . PHE A 1 127 ? 8.795 7.189 -15.292 1.00 87.94 127 PHE A C 1
ATOM 1026 O O . PHE A 1 127 ? 8.007 6.252 -15.190 1.00 87.94 127 PHE A O 1
ATOM 1033 N N . THR A 1 128 ? 8.716 8.093 -16.258 1.00 84.75 128 THR A N 1
ATOM 1034 C CA . THR A 1 128 ? 7.860 7.974 -17.436 1.00 84.75 128 THR A CA 1
ATOM 1035 C C . THR A 1 128 ? 8.697 8.170 -18.693 1.00 84.75 128 THR A C 1
ATOM 1037 O O . THR A 1 128 ? 9.787 8.752 -18.644 1.00 84.75 128 THR A O 1
ATOM 1040 N N . VAL A 1 129 ? 8.189 7.673 -19.813 1.00 80.50 129 VAL A N 1
ATOM 1041 C CA . VAL A 1 129 ? 8.809 7.804 -21.127 1.00 80.50 129 VAL A CA 1
ATOM 1042 C C . VAL A 1 129 ? 7.943 8.739 -21.957 1.00 80.50 129 VAL A C 1
ATOM 1044 O O . VAL A 1 129 ? 6.750 8.498 -22.111 1.00 80.50 129 VAL A O 1
ATOM 1047 N N . ASP A 1 130 ? 8.528 9.824 -22.462 1.00 75.12 130 ASP A N 1
ATOM 1048 C CA . ASP A 1 130 ? 7.801 10.748 -23.336 1.00 75.12 130 ASP A CA 1
ATOM 1049 C C . ASP A 1 130 ? 7.675 10.223 -24.778 1.00 75.12 130 ASP A C 1
ATOM 1051 O O . ASP A 1 130 ? 8.289 9.227 -25.168 1.00 75.12 130 ASP A O 1
ATOM 1055 N N . THR A 1 131 ? 6.912 10.936 -25.609 1.00 69.38 131 THR A N 1
ATOM 1056 C CA . THR A 1 131 ? 6.729 10.627 -27.040 1.00 69.38 131 THR A CA 1
ATOM 1057 C C . THR A 1 131 ? 8.030 10.582 -27.851 1.00 69.38 131 THR A C 1
ATOM 1059 O O . THR A 1 131 ? 8.062 10.003 -28.935 1.00 69.38 131 THR A O 1
ATOM 1062 N N . ARG A 1 132 ? 9.126 11.161 -27.342 1.00 75.00 132 ARG A N 1
ATOM 1063 C CA . ARG A 1 132 ? 10.466 11.129 -27.950 1.00 75.00 132 ARG A CA 1
ATOM 1064 C C . ARG A 1 132 ? 11.361 10.044 -27.347 1.00 75.00 132 ARG A C 1
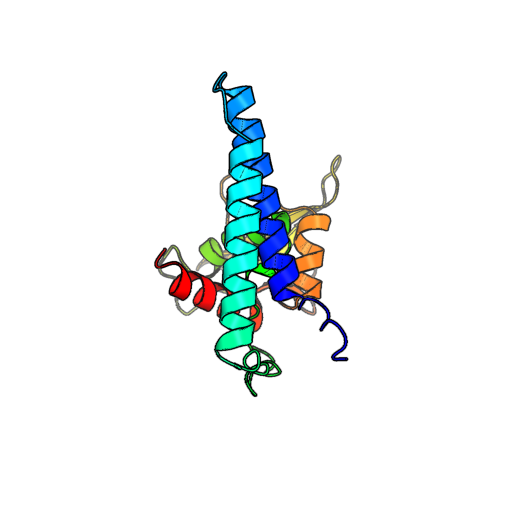ATOM 1066 O O . ARG A 1 132 ? 12.553 10.020 -27.639 1.00 75.00 132 ARG A O 1
ATOM 1073 N N . LYS A 1 133 ? 10.795 9.136 -26.548 1.00 77.69 133 LYS A N 1
ATOM 1074 C CA . LYS A 1 133 ? 11.486 8.050 -25.841 1.00 77.69 133 LYS A CA 1
ATOM 1075 C C . LYS A 1 133 ? 12.486 8.522 -24.780 1.00 77.69 133 LYS A C 1
ATOM 1077 O O . LYS A 1 133 ? 13.359 7.751 -24.383 1.00 77.69 133 LYS A O 1
ATOM 1082 N N . ASN A 1 134 ? 12.363 9.752 -24.282 1.00 81.81 134 ASN A N 1
ATOM 1083 C CA . ASN A 1 134 ? 13.192 10.213 -23.172 1.00 81.81 134 ASN A CA 1
ATOM 1084 C C . ASN A 1 134 ? 12.611 9.736 -21.844 1.00 81.81 134 ASN A C 1
ATOM 1086 O O . ASN A 1 134 ? 11.435 9.960 -21.546 1.00 81.81 134 ASN A O 1
ATOM 1090 N N . VAL A 1 135 ? 13.470 9.131 -21.026 1.00 84.06 135 VAL A N 1
ATOM 1091 C CA . VAL A 1 135 ? 13.153 8.739 -19.652 1.00 84.06 135 VAL A CA 1
ATOM 1092 C C . VAL A 1 135 ? 13.288 9.965 -18.753 1.00 84.06 135 VAL A C 1
ATOM 1094 O O . VAL A 1 135 ? 14.357 10.573 -18.683 1.00 84.06 135 VAL A O 1
ATOM 1097 N N . LYS A 1 136 ? 12.219 10.331 -18.045 1.00 85.00 136 LYS A N 1
ATOM 1098 C CA . LYS A 1 136 ? 12.225 11.450 -17.091 1.00 85.00 136 LYS A CA 1
ATOM 1099 C C . LYS A 1 136 ? 11.489 11.093 -15.802 1.00 85.00 136 LYS A C 1
ATOM 1101 O O . LYS A 1 136 ? 10.555 10.288 -15.854 1.00 85.00 136 LYS A O 1
ATOM 1106 N N . PRO A 1 137 ? 11.882 11.662 -14.649 1.00 85.75 137 PRO A N 1
ATOM 1107 C CA . PRO A 1 137 ? 11.141 11.473 -13.410 1.00 85.75 137 PRO A CA 1
ATOM 1108 C C . PRO A 1 137 ? 9.684 11.899 -13.594 1.00 85.75 137 PRO A C 1
ATOM 1110 O O . PRO A 1 137 ? 9.405 12.954 -14.166 1.00 85.75 137 PRO A O 1
ATOM 1113 N N . LEU A 1 138 ? 8.759 11.078 -13.106 1.00 82.19 138 LEU A N 1
ATOM 1114 C CA . LEU A 1 138 ? 7.331 11.383 -13.123 1.00 82.19 138 LEU A CA 1
ATOM 1115 C C . LEU A 1 138 ? 6.997 12.524 -12.151 1.00 82.19 138 LEU A C 1
ATOM 1117 O O . LEU A 1 138 ? 6.090 13.307 -12.418 1.00 82.19 138 LEU A O 1
ATOM 1121 N N . PHE A 1 139 ? 7.768 12.636 -11.067 1.00 77.69 139 PHE A N 1
ATOM 1122 C CA . PHE A 1 139 ? 7.652 13.668 -10.040 1.00 77.69 139 PHE A CA 1
ATOM 1123 C C . PHE A 1 139 ? 8.729 14.745 -10.242 1.00 77.69 139 PHE A C 1
ATOM 1125 O O . PHE A 1 139 ? 9.904 14.479 -9.961 1.00 77.69 139 PHE A O 1
ATOM 1132 N N . PRO A 1 140 ? 8.374 15.948 -10.733 1.00 65.12 140 PRO A N 1
ATOM 1133 C CA . PRO A 1 140 ? 9.339 17.024 -10.984 1.00 65.12 140 PRO A CA 1
ATOM 1134 C C . PRO A 1 140 ? 10.071 17.491 -9.718 1.00 65.12 140 PRO A C 1
ATOM 1136 O O . PRO A 1 140 ? 11.194 17.979 -9.780 1.00 65.12 140 PRO A O 1
ATOM 1139 N N . ASP A 1 141 ? 9.426 17.319 -8.571 1.00 68.94 141 ASP A N 1
ATOM 1140 C CA . ASP A 1 141 ? 9.863 17.648 -7.218 1.00 68.94 141 ASP A CA 1
ATOM 1141 C C . ASP A 1 141 ? 10.751 16.568 -6.569 1.00 68.94 141 ASP A C 1
ATOM 1143 O O . ASP A 1 141 ? 11.206 16.734 -5.438 1.00 68.94 141 ASP A O 1
ATOM 1147 N N . GLY A 1 142 ? 11.057 15.475 -7.281 1.00 71.06 142 GLY A N 1
ATOM 1148 C CA . GLY A 1 142 ? 12.030 14.476 -6.827 1.00 71.06 142 GLY A CA 1
ATOM 1149 C C . GLY A 1 142 ? 11.505 13.528 -5.745 1.00 71.06 142 GLY A C 1
ATOM 1150 O O . GLY A 1 142 ? 12.291 12.983 -4.961 1.00 71.06 142 GLY A O 1
ATOM 1151 N N . GLN A 1 143 ? 10.187 13.312 -5.692 1.00 85.25 143 GLN A N 1
ATOM 1152 C CA . GLN A 1 143 ? 9.570 12.318 -4.814 1.00 85.25 143 GLN A CA 1
ATOM 1153 C C . GLN A 1 143 ? 10.263 10.953 -4.985 1.00 85.25 143 GLN A C 1
ATOM 1155 O O . GLN A 1 143 ? 10.380 10.413 -6.087 1.00 85.25 143 GLN A O 1
ATOM 1160 N N . SER A 1 144 ? 10.716 10.391 -3.865 1.00 90.06 144 SER A N 1
ATOM 1161 C CA . SER A 1 144 ? 11.442 9.122 -3.814 1.00 90.06 144 SER A CA 1
ATOM 1162 C C . SER A 1 144 ? 10.959 8.241 -2.666 1.00 90.06 144 SER A C 1
ATOM 1164 O O . SER A 1 144 ? 10.431 8.721 -1.658 1.00 90.06 144 SER A O 1
ATOM 1166 N N . TYR A 1 145 ? 11.152 6.929 -2.806 1.00 91.75 145 TYR A N 1
ATOM 1167 C CA . TYR A 1 145 ? 10.695 5.937 -1.835 1.00 91.75 145 TYR A CA 1
ATOM 1168 C C . TYR A 1 145 ? 11.827 4.993 -1.432 1.00 91.75 145 TYR A C 1
ATOM 1170 O O . TYR A 1 145 ? 12.535 4.464 -2.274 1.00 91.75 145 TYR A O 1
ATOM 1178 N N . GLY A 1 146 ? 12.002 4.734 -0.138 1.00 91.88 146 GLY A N 1
ATOM 1179 C CA . GLY A 1 146 ? 12.973 3.732 0.319 1.00 91.88 146 GLY A CA 1
ATOM 1180 C C . GLY A 1 146 ? 12.448 2.297 0.190 1.00 91.88 146 GLY A C 1
ATOM 1181 O O . GLY A 1 146 ? 11.237 2.073 0.142 1.00 91.88 146 GLY A O 1
ATOM 1182 N N . ASP A 1 147 ? 13.349 1.312 0.256 1.00 92.25 147 ASP A N 1
ATOM 1183 C CA . ASP A 1 147 ? 13.003 -0.121 0.192 1.00 92.25 147 ASP A CA 1
ATOM 1184 C C . ASP A 1 147 ? 11.929 -0.526 1.214 1.00 92.25 147 ASP A C 1
ATOM 1186 O O . ASP A 1 147 ? 11.005 -1.264 0.888 1.00 92.25 147 ASP A O 1
ATOM 1190 N N . ARG A 1 148 ? 11.973 0.009 2.441 1.00 91.56 148 ARG A N 1
ATOM 1191 C CA . ARG A 1 148 ? 10.967 -0.293 3.482 1.00 91.56 148 ARG A CA 1
ATOM 1192 C C . ARG A 1 148 ? 9.540 0.116 3.098 1.00 91.56 148 ARG A C 1
ATOM 1194 O O . ARG A 1 148 ? 8.591 -0.416 3.666 1.00 91.56 148 ARG A O 1
ATOM 1201 N N . THR A 1 149 ? 9.391 1.060 2.171 1.00 93.56 149 THR A N 1
ATOM 1202 C CA . THR A 1 149 ? 8.095 1.483 1.632 1.00 93.56 149 THR A CA 1
ATOM 1203 C C . THR A 1 149 ? 7.672 0.606 0.451 1.00 93.56 149 THR A C 1
ATOM 1205 O O . THR A 1 149 ? 6.501 0.255 0.358 1.00 93.56 149 THR A O 1
ATOM 1208 N N . ILE A 1 150 ? 8.611 0.228 -0.422 1.00 95.06 150 ILE A N 1
ATOM 1209 C CA . ILE A 1 150 ? 8.335 -0.494 -1.677 1.00 95.06 150 ILE A CA 1
ATOM 1210 C C . ILE A 1 150 ? 8.200 -2.008 -1.479 1.00 95.06 150 ILE A C 1
ATOM 1212 O O . ILE A 1 150 ? 7.306 -2.627 -2.046 1.00 95.06 150 ILE A O 1
ATOM 1216 N N . GLN A 1 151 ? 9.028 -2.612 -0.627 1.00 94.50 151 GLN A N 1
ATOM 1217 C CA . GLN A 1 151 ? 9.049 -4.060 -0.396 1.00 94.50 151 GLN A CA 1
ATOM 1218 C C . GLN A 1 151 ? 7.688 -4.648 0.024 1.00 94.50 151 GLN A C 1
ATOM 1220 O O . GLN A 1 151 ? 7.323 -5.711 -0.476 1.00 94.50 151 GLN A O 1
ATOM 1225 N N . PRO A 1 152 ? 6.883 -3.993 0.887 1.00 95.56 152 PRO A N 1
ATOM 1226 C CA . PRO A 1 152 ? 5.524 -4.457 1.156 1.00 95.56 152 PRO A CA 1
ATOM 1227 C C . PRO A 1 152 ? 4.629 -4.492 -0.091 1.00 95.56 152 PRO A C 1
ATOM 1229 O O . PRO A 1 152 ? 3.834 -5.413 -0.223 1.00 95.56 152 PRO A O 1
ATOM 1232 N N . LEU A 1 153 ? 4.767 -3.536 -1.015 1.00 96.56 153 LEU A N 1
ATOM 1233 C CA . LEU A 1 153 ? 3.961 -3.480 -2.241 1.00 96.56 153 LEU A CA 1
ATOM 1234 C C . LEU A 1 153 ? 4.319 -4.617 -3.207 1.00 96.56 153 LEU A C 1
ATOM 1236 O O . LEU A 1 153 ? 3.419 -5.208 -3.801 1.00 96.56 153 LEU A O 1
ATOM 1240 N N . LEU A 1 154 ? 5.607 -4.970 -3.294 1.00 94.50 154 LEU A N 1
ATOM 1241 C CA . LEU A 1 154 ? 6.080 -6.150 -4.028 1.00 94.50 154 LEU A CA 1
ATOM 1242 C C . LEU A 1 154 ? 5.528 -7.445 -3.428 1.00 94.50 154 LEU A C 1
ATOM 1244 O O . LEU A 1 154 ? 4.926 -8.250 -4.129 1.00 94.50 154 LEU A O 1
ATOM 1248 N N . LYS A 1 155 ? 5.648 -7.618 -2.106 1.00 94.12 155 LYS A N 1
ATOM 1249 C CA . LYS A 1 155 ? 5.138 -8.810 -1.404 1.00 94.12 155 LYS A CA 1
ATOM 1250 C C . LYS A 1 155 ? 3.630 -9.001 -1.551 1.00 94.12 155 LYS A C 1
ATOM 1252 O O . LYS A 1 155 ? 3.153 -10.129 -1.526 1.00 94.12 155 LYS A O 1
ATOM 1257 N N . LEU A 1 156 ? 2.881 -7.907 -1.678 1.00 93.38 156 LEU A N 1
ATOM 1258 C CA . LEU A 1 156 ? 1.434 -7.934 -1.896 1.00 93.38 156 LEU A CA 1
ATOM 1259 C C . LEU A 1 156 ? 1.045 -8.152 -3.371 1.00 93.38 156 LEU A C 1
ATOM 1261 O O . LEU A 1 156 ? -0.142 -8.330 -3.664 1.00 93.38 156 LEU A O 1
ATOM 1265 N N . GLY A 1 157 ? 2.015 -8.162 -4.291 1.00 93.06 157 GLY A N 1
ATOM 1266 C CA . GLY A 1 157 ? 1.798 -8.306 -5.732 1.00 93.06 157 GLY A CA 1
ATOM 1267 C C . GLY A 1 157 ? 1.181 -7.069 -6.384 1.00 93.06 157 GLY A C 1
ATOM 1268 O O . GLY A 1 157 ? 0.554 -7.182 -7.434 1.00 93.06 157 GLY A O 1
ATOM 1269 N N . LEU A 1 158 ? 1.298 -5.898 -5.751 1.00 94.06 158 LEU A N 1
ATOM 1270 C CA . LEU A 1 158 ? 0.814 -4.622 -6.293 1.00 94.06 158 LEU A CA 1
ATOM 1271 C C . LEU A 1 158 ? 1.823 -3.998 -7.265 1.00 94.06 158 LEU A C 1
ATOM 1273 O O . LEU A 1 158 ? 1.443 -3.258 -8.168 1.00 94.06 158 LEU A O 1
ATOM 1277 N N . LEU A 1 159 ? 3.102 -4.318 -7.073 1.00 94.25 159 LEU A N 1
ATOM 1278 C CA . LEU A 1 159 ? 4.199 -4.038 -7.993 1.00 94.25 159 LEU A CA 1
ATOM 1279 C C . LEU A 1 159 ? 4.854 -5.366 -8.388 1.00 94.25 159 LEU A C 1
ATOM 1281 O O . LEU A 1 159 ? 4.802 -6.324 -7.614 1.00 94.25 159 LEU A O 1
ATOM 1285 N N . ALA A 1 160 ? 5.476 -5.409 -9.561 1.00 93.38 160 ALA A N 1
ATOM 1286 C CA . ALA A 1 160 ? 6.264 -6.544 -10.035 1.00 93.38 160 ALA A CA 1
ATOM 1287 C C . ALA A 1 160 ? 7.588 -6.061 -10.620 1.00 93.38 160 ALA A C 1
ATOM 1289 O O . ALA A 1 160 ? 7.667 -4.934 -11.105 1.00 93.38 160 ALA A O 1
ATOM 1290 N N . GLU A 1 161 ? 8.612 -6.905 -10.556 1.00 93.75 161 GLU A N 1
ATOM 1291 C CA . GLU A 1 161 ? 9.896 -6.649 -11.207 1.00 93.75 161 GLU A CA 1
ATOM 1292 C C . GLU A 1 161 ? 9.735 -6.669 -12.733 1.00 93.75 161 GLU A C 1
ATOM 1294 O O . GLU A 1 161 ? 8.867 -7.353 -13.275 1.00 93.75 161 GLU A O 1
ATOM 1299 N N . ILE A 1 162 ? 10.538 -5.856 -13.416 1.00 90.12 162 ILE A N 1
ATOM 1300 C CA . ILE A 1 162 ? 10.653 -5.864 -14.872 1.00 90.12 162 ILE A CA 1
ATOM 1301 C C . ILE A 1 162 ? 11.851 -6.739 -15.226 1.00 90.12 162 ILE A C 1
ATOM 1303 O O . ILE A 1 162 ? 12.985 -6.392 -14.885 1.00 90.12 162 ILE A O 1
ATOM 1307 N N . ASP A 1 163 ? 11.588 -7.844 -15.918 1.00 85.25 163 ASP A N 1
ATOM 1308 C CA . ASP A 1 163 ? 12.632 -8.743 -16.402 1.00 85.25 163 ASP A CA 1
ATOM 1309 C C . ASP A 1 163 ? 13.569 -8.024 -17.390 1.00 85.25 163 ASP A C 1
ATOM 1311 O O . ASP A 1 163 ? 13.173 -7.092 -18.095 1.00 85.25 163 ASP A O 1
ATOM 1315 N N . ASP A 1 164 ? 14.836 -8.445 -17.418 1.00 81.31 164 ASP A N 1
ATOM 1316 C CA . ASP A 1 164 ? 15.883 -7.949 -18.327 1.00 81.31 164 ASP A CA 1
ATOM 1317 C C . ASP A 1 164 ? 16.191 -6.438 -18.251 1.00 81.31 164 ASP A C 1
ATOM 1319 O O . ASP A 1 164 ? 16.853 -5.865 -19.125 1.00 81.31 164 ASP A O 1
ATOM 1323 N N . ALA A 1 165 ? 15.769 -5.761 -17.180 1.00 80.56 165 ALA A N 1
ATOM 1324 C CA . ALA A 1 165 ? 16.135 -4.373 -16.942 1.00 80.56 165 ALA A CA 1
ATOM 1325 C C . ALA A 1 165 ? 17.611 -4.247 -16.515 1.00 80.56 165 ALA A C 1
ATOM 1327 O O . ALA A 1 165 ? 18.099 -4.963 -15.641 1.00 80.56 165 ALA A O 1
ATOM 1328 N N . LYS A 1 166 ? 18.330 -3.272 -17.092 1.00 83.25 166 LYS A N 1
ATOM 1329 C CA . LYS A 1 166 ? 19.738 -2.978 -16.735 1.00 83.25 166 LYS A CA 1
ATOM 1330 C C . LYS A 1 166 ? 19.917 -2.579 -15.267 1.00 83.25 166 LYS A C 1
ATOM 1332 O O . LYS A 1 166 ? 21.002 -2.721 -14.713 1.00 83.25 166 LYS A O 1
ATOM 1337 N N . THR A 1 167 ? 18.867 -2.034 -14.671 1.00 86.81 167 THR A N 1
ATOM 1338 C CA . THR A 1 167 ? 18.789 -1.595 -13.280 1.00 86.81 167 THR A CA 1
ATOM 1339 C C . THR A 1 167 ? 17.521 -2.175 -12.656 1.00 86.81 167 THR A C 1
ATOM 1341 O O . THR A 1 167 ? 16.524 -2.328 -13.371 1.00 86.81 167 THR A O 1
ATOM 1344 N N . PRO A 1 168 ? 17.512 -2.487 -11.342 1.00 91.38 168 PRO A N 1
ATOM 1345 C CA . PRO A 1 168 ? 16.324 -3.011 -10.678 1.00 91.38 168 PRO A CA 1
ATOM 1346 C C . PRO A 1 168 ? 15.137 -2.080 -10.911 1.00 91.38 168 PRO A C 1
ATOM 1348 O O . PRO A 1 168 ? 15.140 -0.928 -10.465 1.00 91.38 168 PRO A O 1
ATOM 1351 N N . SER A 1 169 ? 14.148 -2.586 -11.639 1.00 92.31 169 SER A N 1
ATOM 1352 C CA . SER A 1 169 ? 13.007 -1.812 -12.107 1.00 92.31 169 SER A CA 1
ATOM 1353 C C . SER A 1 169 ? 11.718 -2.541 -11.775 1.00 92.31 169 SER A C 1
ATOM 1355 O O . SER A 1 169 ? 11.672 -3.767 -11.833 1.00 92.31 169 SER A O 1
ATOM 1357 N N . LEU A 1 170 ? 10.676 -1.794 -11.419 1.00 93.81 170 LEU A N 1
ATOM 1358 C CA . LEU A 1 170 ? 9.359 -2.325 -11.085 1.00 93.81 170 LEU A CA 1
ATOM 1359 C C . LEU A 1 170 ? 8.283 -1.667 -11.939 1.00 93.81 170 LEU A C 1
ATOM 1361 O O . LEU A 1 170 ? 8.377 -0.489 -12.273 1.00 93.81 170 LEU A O 1
ATOM 1365 N N . MET A 1 171 ? 7.206 -2.390 -12.198 1.00 91.44 171 MET A N 1
ATOM 1366 C CA . MET A 1 171 ? 6.000 -1.867 -12.825 1.00 91.44 171 MET A CA 1
ATOM 1367 C C . MET A 1 171 ? 4.774 -2.104 -11.944 1.00 91.44 171 MET A C 1
ATOM 1369 O O . MET A 1 171 ? 4.759 -2.982 -11.077 1.00 91.44 171 MET A O 1
ATOM 1373 N N . LEU A 1 172 ? 3.734 -1.308 -12.178 1.00 91.06 172 LEU A N 1
ATOM 1374 C CA . LEU A 1 172 ? 2.424 -1.533 -11.584 1.00 91.06 172 LEU A CA 1
ATOM 1375 C C . LEU A 1 172 ? 1.786 -2.793 -12.184 1.00 91.06 172 LEU A C 1
ATOM 1377 O O . LEU A 1 172 ? 1.747 -2.947 -13.402 1.00 91.06 172 LEU A O 1
ATOM 1381 N N . THR A 1 173 ? 1.262 -3.680 -11.338 1.00 90.94 173 THR A N 1
ATOM 1382 C CA . THR A 1 173 ? 0.594 -4.907 -11.798 1.00 90.94 173 THR A CA 1
ATOM 1383 C C . THR A 1 173 ? -0.879 -4.666 -12.125 1.00 90.94 173 THR A C 1
ATOM 1385 O O . THR A 1 173 ? -1.479 -3.682 -11.683 1.00 90.94 173 THR A O 1
ATOM 1388 N N . GLY A 1 174 ? -1.508 -5.614 -12.831 1.00 87.88 174 GLY A N 1
ATOM 1389 C CA . GLY A 1 174 ? -2.962 -5.617 -13.033 1.00 87.88 174 GLY A CA 1
ATOM 1390 C C . GLY A 1 174 ? -3.734 -5.635 -11.708 1.00 87.88 174 GLY A C 1
ATOM 1391 O O . GLY A 1 174 ? -4.644 -4.830 -11.518 1.00 87.88 174 GLY A O 1
ATOM 1392 N N . LYS A 1 175 ? -3.301 -6.462 -10.746 1.00 90.62 175 LYS A N 1
ATOM 1393 C CA . LYS A 1 175 ? -3.802 -6.458 -9.360 1.00 90.62 175 LYS A CA 1
ATOM 1394 C C . LYS A 1 175 ? -3.666 -5.088 -8.688 1.00 90.62 175 LYS A C 1
ATOM 1396 O O . LYS A 1 175 ? -4.594 -4.639 -8.013 1.00 90.62 175 LYS A O 1
ATOM 1401 N N . GLY A 1 176 ? -2.522 -4.425 -8.855 1.00 91.50 176 GLY A N 1
ATOM 1402 C CA . GLY A 1 176 ? -2.266 -3.090 -8.323 1.00 91.50 176 GLY A CA 1
ATOM 1403 C C . GLY A 1 176 ? -3.237 -2.053 -8.882 1.00 91.50 176 GLY A C 1
ATOM 1404 O O . GLY A 1 176 ? -3.899 -1.350 -8.118 1.00 91.50 176 GLY A O 1
ATOM 1405 N N . ALA A 1 177 ? -3.387 -2.016 -10.206 1.00 89.56 177 ALA A N 1
ATOM 1406 C CA . ALA A 1 177 ? -4.326 -1.123 -10.875 1.00 89.56 177 ALA A CA 1
ATOM 1407 C C . ALA A 1 177 ? -5.781 -1.391 -10.458 1.00 89.56 177 ALA A C 1
ATOM 1409 O O . ALA A 1 177 ? -6.498 -0.455 -10.112 1.00 89.56 177 ALA A O 1
ATOM 1410 N N . ALA A 1 178 ? -6.208 -2.656 -10.417 1.00 89.31 178 ALA A N 1
ATOM 1411 C CA . ALA A 1 178 ? -7.550 -3.030 -9.973 1.00 89.31 178 ALA A CA 1
ATOM 1412 C C . ALA A 1 178 ? -7.815 -2.598 -8.520 1.00 89.31 178 ALA A C 1
ATOM 1414 O O . ALA A 1 178 ? -8.863 -2.027 -8.225 1.00 89.31 178 ALA A O 1
ATOM 1415 N N . THR A 1 179 ? -6.842 -2.810 -7.627 1.00 92.38 179 THR A N 1
ATOM 1416 C CA . THR A 1 179 ? -6.917 -2.389 -6.216 1.00 92.38 179 THR A CA 1
ATOM 1417 C C . THR A 1 179 ? -7.097 -0.875 -6.089 1.00 92.38 179 THR A C 1
ATOM 1419 O O . THR A 1 179 ? -7.896 -0.408 -5.278 1.00 92.38 179 THR A O 1
ATOM 1422 N N . TRP A 1 180 ? -6.374 -0.094 -6.898 1.00 91.69 180 TRP A N 1
ATOM 1423 C CA . TRP A 1 180 ? -6.521 1.360 -6.926 1.00 91.69 180 TRP A CA 1
ATOM 1424 C C . TRP A 1 180 ? -7.907 1.793 -7.405 1.00 91.69 180 TRP A C 1
ATOM 1426 O O . TRP A 1 180 ? -8.549 2.611 -6.750 1.00 91.69 180 TRP A O 1
ATOM 1436 N N . TRP A 1 181 ? -8.391 1.230 -8.513 1.00 88.69 181 TRP A N 1
ATOM 1437 C CA . TRP A 1 181 ? -9.692 1.603 -9.065 1.00 88.69 181 TRP A CA 1
ATOM 1438 C C . TRP A 1 181 ? -10.855 1.221 -8.155 1.00 88.69 181 TRP A C 1
ATOM 1440 O O . TRP A 1 181 ? -11.785 2.013 -8.014 1.00 88.69 181 TRP A O 1
ATOM 1450 N N . GLN A 1 182 ? -10.778 0.073 -7.475 1.00 89.50 182 GLN A N 1
ATOM 1451 C CA . GLN A 1 182 ? -11.744 -0.275 -6.435 1.00 89.50 182 GLN A CA 1
ATOM 1452 C C . GLN A 1 182 ? -11.751 0.786 -5.327 1.00 89.50 182 GLN A C 1
ATOM 1454 O O . GLN A 1 182 ? -12.811 1.290 -4.965 1.00 89.50 182 GLN A O 1
ATOM 1459 N N . LYS A 1 183 ? -10.572 1.192 -4.836 1.00 89.75 183 LYS A N 1
ATOM 1460 C CA . LYS A 1 183 ? -10.483 2.237 -3.813 1.00 89.75 183 LYS A CA 1
ATOM 1461 C C . LYS A 1 183 ? -11.066 3.567 -4.300 1.00 89.75 183 LYS A C 1
ATOM 1463 O O . LYS A 1 183 ? -11.791 4.210 -3.545 1.00 89.75 183 LYS A O 1
ATOM 1468 N N . VAL A 1 184 ? -10.768 3.995 -5.525 1.00 87.19 184 VAL A N 1
ATOM 1469 C CA . VAL A 1 184 ? -11.332 5.226 -6.113 1.00 87.19 184 VAL A CA 1
ATOM 1470 C C . VAL A 1 184 ? -12.861 5.151 -6.159 1.00 87.19 184 VAL A C 1
ATOM 1472 O O . VAL A 1 184 ? -13.525 6.065 -5.674 1.00 87.19 184 VAL A O 1
ATOM 1475 N N . ALA A 1 185 ? -13.419 4.033 -6.632 1.00 84.75 185 ALA A N 1
ATOM 1476 C CA . ALA A 1 185 ? -14.864 3.813 -6.689 1.00 84.75 185 ALA A CA 1
ATOM 1477 C C . ALA A 1 185 ? -15.532 3.853 -5.301 1.00 84.75 185 ALA A C 1
ATOM 1479 O O . ALA A 1 185 ? -16.598 4.443 -5.153 1.00 84.75 185 ALA A O 1
ATOM 1480 N N . GLU A 1 186 ? -14.892 3.286 -4.276 1.00 83.81 186 GLU A N 1
ATOM 1481 C CA . GLU A 1 186 ? -15.374 3.327 -2.886 1.00 83.81 186 GLU A CA 1
ATOM 1482 C C . GLU A 1 186 ? -15.281 4.724 -2.248 1.00 83.81 186 GLU A C 1
ATOM 1484 O O . GLU A 1 186 ? -16.022 5.027 -1.315 1.00 83.81 186 GLU A O 1
ATOM 1489 N N . SER A 1 187 ? -14.345 5.566 -2.700 1.00 78.38 187 SER A N 1
ATOM 1490 C CA . SER A 1 187 ? -14.079 6.888 -2.104 1.00 78.38 187 SER A CA 1
ATOM 1491 C C . SER A 1 187 ? -14.875 8.015 -2.755 1.00 78.38 187 SER A C 1
ATOM 1493 O O . SER A 1 187 ? -15.112 9.029 -2.110 1.00 78.38 187 SER A O 1
ATOM 1495 N N . GLY A 1 188 ? -15.229 7.868 -4.035 1.00 63.25 188 GLY A N 1
ATOM 1496 C CA . GLY A 1 188 ? -15.781 8.951 -4.854 1.00 63.25 188 GLY A CA 1
ATOM 1497 C C . GLY A 1 188 ? -14.758 10.021 -5.276 1.00 63.25 188 GLY A C 1
ATOM 1498 O O . GLY A 1 188 ? -15.135 10.970 -5.956 1.00 63.25 188 GLY A O 1
ATOM 1499 N N . ASP A 1 189 ? -13.482 9.866 -4.909 1.00 54.66 189 ASP A N 1
ATOM 1500 C CA . ASP A 1 189 ? -12.403 10.820 -5.193 1.00 54.66 189 ASP A CA 1
ATOM 1501 C C . ASP A 1 189 ? -11.642 10.432 -6.472 1.00 54.66 189 ASP A C 1
ATOM 1503 O O . ASP A 1 189 ? -10.961 9.403 -6.495 1.00 54.66 189 ASP A O 1
ATOM 1507 N N . PHE A 1 190 ? -11.708 11.281 -7.503 1.00 47.56 190 PHE A N 1
ATOM 1508 C CA . PHE A 1 190 ? -10.777 11.295 -8.642 1.00 47.56 190 PHE A CA 1
ATOM 1509 C C . PHE A 1 190 ? -9.677 12.345 -8.391 1.00 47.56 190 PHE A C 1
ATOM 1511 O O . PHE A 1 190 ? -10.021 13.542 -8.291 1.00 47.56 190 PHE A O 1
#

Foldseek 3Di:
DDDPDPQDPVNVLVLVVLVVVLVVVVVVCVVVVHDDPSVVSVVVSVVVVVVVVVVCVVVVDDPPDCPPCCPPLQAADDLSSQPDLLSVVLLVLLCLQPHDDPDDPPWDGWKWFWDDDPPDAIWIFIWTADPVRDIDTSDPPGDIGHCVNCVSCVVVVQKDFDPPDPTTMIGGDSNNNNNNVVVCVVVVHD

Sequence (190 aa):
MAHPSKISAEQSAAFREIARELVQTDRWNRKNGKNQDFAGAIRRALEKAYLLGRQDSLDGSPHPAPEPNAHAPNAPMNWLLIPPRPREAFACICRWSLGGKVRFPDEPWPFLEKRDALYRNPYWVVFTVDTRKNVKPLFPDGQSYGDRTIQPLLKLGLLAEIDDAKTPSLMLTGKGAATWWQKVAESGDF

pLDDT: mean 80.27, std 14.4, range [37.28, 96.56]

Secondary structure (DSSP, 8-state):
----PPPPHHHHHHHHHHHHHHHHHHHHHHHTT----HHHHHHHHHHHHHHHHHHHHHS--------TTTTSTTPPPPGGGS-HHHHHHHHHHHHHHHSSS---TTSPPPEEEEEEETTEEEEEEEEEE-TT--EEES-TT---EEHHHHHHHHHTTSEEEPTT-SS-EEEE-HHHHHHHHHHHHHH---